Protein AF-A0A847GL89-F1 (afdb_monomer)

pLDDT: mean 70.44, std 15.53, range [33.5, 92.0]

Secondary structure (DSSP, 8-state):
--HHHHHHHHHHHHHTT-GGGHHHHHHHHHHHHHHHHHHHS-TTTTTT--HHHHHHHHHHHHHHHHTTT-----SHHHHHHHHHHHHHHHHHHHHHHHHHTS--TT----TTTTHHHHHHHH----HHHHHHHHHHHHHHHTTS-THHHHHHHHHHTT--HHHHHHHHT--HHHHHHHHHHHHHHHHHHHHHT-

Radius of gyration: 17.81 Å; Cα contacts (8 Å, |Δi|>4): 151; chains: 1; bounding box: 47×42×45 Å

Solvent-accessible surface area (backbone atoms only — not comparable to full-atom values): 11021 Å² total; per-residue (Å²): 142,68,63,58,67,50,51,40,52,33,50,52,39,35,54,73,67,38,69,79,28,50,59,59,55,41,67,74,42,44,65,64,47,18,56,51,41,47,44,53,37,53,82,82,54,48,80,80,50,57,29,61,62,51,38,56,52,34,51,59,52,46,56,61,38,42,65,68,63,75,63,91,71,90,44,33,46,53,49,47,35,49,53,51,51,47,40,56,51,49,52,50,52,52,52,49,55,62,34,67,79,50,90,55,95,81,74,81,74,68,84,75,81,55,60,58,63,40,56,62,66,35,53,78,54,54,85,72,46,43,54,52,52,50,53,49,51,49,62,49,49,59,94,52,64,79,68,51,58,56,54,50,50,46,43,74,67,28,48,48,58,62,57,50,13,64,74,71,76,47,54,52,66,54,48,49,53,49,55,52,52,41,44,57,44,46,56,50,57,59,61,76,75,109

Nearest PDB structures (foldseek):
  4cxf-assembly1_A  TM=4.783E-01  e=4.527E-03  Cupriavidus metallidurans CH34
  3mzy-assembly1_A  TM=4.605E-01  e=5.416E-01  Fusobacterium nucleatum subsp. nucleatum ATCC 25586

Structure (mmCIF, N/CA/C/O backbone):
data_AF-A0A847GL89-F1
#
_entry.id   AF-A0A847GL89-F1
#
loop_
_atom_site.group_PDB
_atom_site.id
_atom_site.type_symbol
_atom_site.label_atom_id
_atom_site.label_alt_id
_atom_site.label_comp_id
_atom_site.label_asym_id
_atom_site.label_entity_id
_atom_site.label_seq_id
_atom_site.pdbx_PDB_ins_code
_atom_site.Cartn_x
_atom_site.Cartn_y
_atom_site.Cartn_z
_atom_site.occupancy
_atom_site.B_iso_or_equiv
_atom_site.auth_seq_id
_atom_site.auth_comp_id
_atom_site.auth_asym_id
_atom_site.auth_atom_id
_atom_site.pdbx_PDB_model_num
ATOM 1 N N . MET A 1 1 ? 19.869 -3.861 1.703 1.00 33.50 1 MET A N 1
ATOM 2 C CA . MET A 1 1 ? 20.563 -2.598 1.342 1.00 33.50 1 MET A CA 1
ATOM 3 C C . MET A 1 1 ? 20.965 -2.509 -0.143 1.00 33.50 1 MET A C 1
ATOM 5 O O . MET A 1 1 ? 21.565 -1.512 -0.504 1.00 33.50 1 MET A O 1
ATOM 9 N N . ASN A 1 2 ? 20.577 -3.452 -1.025 1.00 34.19 2 ASN A N 1
ATOM 10 C CA . ASN A 1 2 ? 20.851 -3.384 -2.479 1.00 34.19 2 ASN A CA 1
ATOM 11 C C . ASN A 1 2 ? 19.582 -3.394 -3.368 1.00 34.19 2 ASN A C 1
ATOM 13 O O . ASN A 1 2 ? 19.692 -3.365 -4.592 1.00 34.19 2 ASN A O 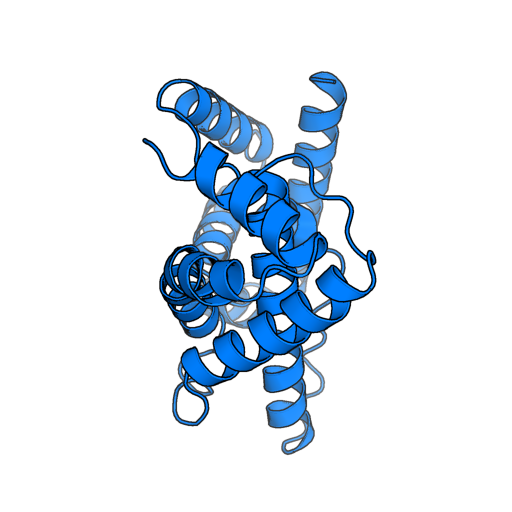1
ATOM 17 N N . ASP A 1 3 ? 18.379 -3.432 -2.784 1.00 53.00 3 ASP A N 1
ATOM 18 C CA . ASP A 1 3 ? 17.147 -3.758 -3.524 1.00 53.00 3 ASP A CA 1
ATOM 19 C C . ASP A 1 3 ? 16.557 -2.580 -4.323 1.00 53.00 3 ASP A C 1
ATOM 21 O O . ASP A 1 3 ? 15.904 -2.776 -5.349 1.00 53.00 3 ASP A O 1
ATOM 25 N N . THR A 1 4 ? 16.815 -1.336 -3.908 1.00 48.59 4 THR A N 1
ATOM 26 C CA . THR A 1 4 ? 16.175 -0.132 -4.469 1.00 48.59 4 THR A CA 1
ATOM 27 C C . THR A 1 4 ? 16.754 0.330 -5.810 1.00 48.59 4 THR A C 1
ATOM 29 O O . THR A 1 4 ? 16.011 0.883 -6.618 1.00 48.59 4 THR A O 1
ATOM 32 N N . LEU A 1 5 ? 18.039 0.100 -6.092 1.00 55.94 5 LEU A N 1
ATOM 33 C CA . LEU A 1 5 ? 18.637 0.389 -7.408 1.00 55.94 5 LEU A CA 1
ATOM 34 C C . LEU A 1 5 ? 18.381 -0.750 -8.408 1.00 55.94 5 LEU A C 1
ATOM 36 O O . LEU A 1 5 ? 18.133 -0.493 -9.584 1.00 55.94 5 LEU A O 1
ATOM 40 N N . GLY A 1 6 ? 18.356 -1.999 -7.930 1.00 78.25 6 GLY A N 1
ATOM 41 C CA . GLY A 1 6 ? 18.102 -3.169 -8.771 1.00 78.25 6 GLY A CA 1
ATOM 42 C C . GLY A 1 6 ? 16.685 -3.205 -9.344 1.00 78.25 6 GLY A C 1
ATOM 43 O O . GLY A 1 6 ? 16.506 -3.506 -10.520 1.00 78.25 6 GLY A O 1
ATOM 44 N N . ALA A 1 7 ? 15.670 -2.847 -8.552 1.00 80.75 7 ALA A N 1
ATOM 45 C CA . ALA A 1 7 ? 14.278 -2.932 -8.993 1.00 80.75 7 ALA A CA 1
ATOM 46 C C . ALA A 1 7 ? 13.936 -1.960 -10.141 1.00 80.75 7 ALA A C 1
ATOM 48 O O . ALA A 1 7 ? 13.244 -2.340 -11.087 1.00 80.75 7 ALA A O 1
ATOM 49 N N . THR A 1 8 ? 14.435 -0.721 -10.086 1.00 84.19 8 THR A N 1
ATOM 50 C CA . THR A 1 8 ? 14.222 0.275 -11.151 1.00 84.19 8 THR A CA 1
ATOM 51 C C . THR A 1 8 ? 14.956 -0.118 -12.433 1.00 84.19 8 THR A C 1
ATOM 53 O O . THR A 1 8 ? 14.389 -0.026 -13.519 1.00 84.19 8 THR A O 1
ATOM 56 N N . GLU A 1 9 ? 16.184 -0.628 -12.315 1.00 87.12 9 GLU A N 1
ATOM 57 C CA . GLU A 1 9 ? 16.955 -1.122 -13.460 1.00 87.12 9 GLU A CA 1
ATOM 58 C C . GLU A 1 9 ? 16.251 -2.298 -14.150 1.00 87.12 9 GLU A C 1
ATOM 60 O O . GLU A 1 9 ? 16.068 -2.305 -15.367 1.00 87.12 9 GLU A O 1
ATOM 65 N N . LEU A 1 10 ? 15.767 -3.270 -13.371 1.00 89.25 10 LEU A N 1
ATOM 66 C CA . LEU A 1 10 ? 14.994 -4.389 -13.906 1.00 89.25 10 LEU A CA 1
ATOM 67 C C . LEU A 1 10 ? 13.703 -3.919 -14.593 1.00 89.25 10 LEU A C 1
ATOM 69 O O . LEU A 1 10 ? 13.331 -4.451 -15.639 1.00 89.25 10 LEU A O 1
ATOM 73 N N . TYR A 1 11 ? 13.030 -2.898 -14.054 1.00 89.44 11 TYR A N 1
ATOM 74 C CA . TYR A 1 11 ? 11.872 -2.290 -14.711 1.00 89.44 11 TYR A CA 1
ATOM 75 C C . TYR A 1 11 ? 12.232 -1.681 -16.073 1.00 89.44 11 TYR A C 1
ATOM 77 O O . TYR A 1 11 ? 11.531 -1.931 -17.056 1.00 89.44 11 TYR A O 1
ATOM 85 N N . HIS A 1 12 ? 13.323 -0.917 -16.159 1.00 90.06 12 HIS A N 1
ATOM 86 C CA . HIS A 1 12 ? 13.758 -0.324 -17.425 1.00 90.06 12 HIS A CA 1
ATOM 87 C C . HIS A 1 12 ? 14.168 -1.384 -18.449 1.00 90.06 12 HIS A C 1
ATOM 89 O O . HIS A 1 12 ? 13.780 -1.270 -19.613 1.00 90.06 12 HIS A O 1
ATOM 95 N N . ARG A 1 13 ? 14.856 -2.448 -18.020 1.00 91.44 13 ARG A N 1
ATOM 96 C CA . ARG A 1 13 ? 15.177 -3.604 -18.871 1.00 91.44 13 ARG A CA 1
ATOM 97 C C . ARG A 1 13 ? 13.920 -4.278 -19.419 1.00 91.44 13 ARG A C 1
ATOM 99 O O . ARG A 1 13 ? 13.828 -4.490 -20.626 1.00 91.44 13 ARG A O 1
ATOM 106 N N . TRP A 1 14 ? 12.914 -4.523 -18.575 1.00 91.56 14 TRP A N 1
ATOM 107 C CA . TRP A 1 14 ? 11.622 -5.049 -19.029 1.00 91.56 14 TRP A CA 1
ATOM 108 C C . TRP A 1 14 ? 10.962 -4.132 -20.072 1.00 91.56 14 TRP A C 1
ATOM 110 O O . TRP A 1 14 ? 10.512 -4.597 -21.117 1.00 91.56 14 TRP A O 1
ATOM 120 N N . CYS A 1 15 ? 10.931 -2.819 -19.823 1.00 89.06 15 CYS A N 1
ATOM 121 C CA . CYS A 1 15 ? 10.382 -1.842 -20.769 1.00 89.06 15 CYS A CA 1
ATOM 122 C C . CYS A 1 15 ? 11.164 -1.773 -22.091 1.00 89.06 15 CYS A C 1
ATOM 124 O O . CYS A 1 15 ? 10.576 -1.456 -23.122 1.00 89.06 15 CYS A O 1
ATOM 126 N N . ALA A 1 16 ? 12.458 -2.100 -22.078 1.00 90.06 16 ALA A N 1
ATOM 127 C CA . ALA A 1 16 ? 13.292 -2.232 -23.272 1.00 90.06 16 ALA A CA 1
ATOM 128 C C . ALA A 1 16 ? 13.088 -3.565 -24.027 1.00 90.06 16 ALA A C 1
ATOM 130 O O . ALA A 1 16 ? 13.703 -3.770 -25.072 1.00 90.06 16 ALA A O 1
ATOM 131 N N . GLY A 1 17 ? 12.218 -4.454 -23.532 1.00 89.06 17 GLY A N 1
ATOM 132 C CA . GLY A 1 17 ? 11.898 -5.744 -24.150 1.00 89.06 17 GLY A CA 1
ATOM 133 C C . GLY A 1 17 ? 12.720 -6.926 -23.630 1.00 89.06 17 GLY A C 1
ATOM 134 O O . GLY A 1 17 ? 12.631 -8.015 -24.192 1.00 89.06 17 GLY A O 1
ATOM 135 N N . ASP A 1 18 ? 13.510 -6.743 -22.569 1.00 92.00 18 ASP A N 1
ATOM 136 C CA . ASP A 1 18 ? 14.266 -7.828 -21.945 1.00 92.00 18 ASP A CA 1
ATOM 137 C C . ASP A 1 18 ? 13.365 -8.657 -21.019 1.00 92.00 18 ASP A C 1
ATOM 139 O O . ASP A 1 18 ? 13.131 -8.317 -19.854 1.00 92.00 18 ASP A O 1
ATOM 143 N N . GLU A 1 19 ? 12.867 -9.778 -21.541 1.00 90.38 19 GLU A N 1
ATOM 144 C CA . GLU A 1 19 ? 12.001 -10.690 -20.791 1.00 90.38 19 GLU A CA 1
ATOM 145 C C . GLU A 1 19 ? 12.693 -11.309 -19.566 1.00 90.38 19 GLU A C 1
ATOM 147 O O . GLU A 1 19 ? 12.016 -11.662 -18.597 1.00 90.38 19 GLU A O 1
ATOM 152 N N . SER A 1 20 ? 14.033 -11.383 -19.549 1.00 90.81 20 SER A N 1
ATOM 153 C CA . SER A 1 20 ? 14.778 -11.945 -18.413 1.00 90.81 20 SER A CA 1
ATOM 154 C C . SER A 1 20 ? 14.634 -11.115 -17.134 1.00 90.81 20 SER A C 1
ATOM 156 O O . SER A 1 20 ? 14.847 -11.633 -16.039 1.00 90.81 20 SER A O 1
ATOM 158 N N . ALA A 1 21 ? 14.208 -9.852 -17.246 1.00 90.75 21 ALA A N 1
ATOM 159 C CA . ALA A 1 21 ? 13.941 -8.990 -16.102 1.00 90.75 21 ALA A CA 1
ATOM 160 C C . ALA A 1 21 ? 12.619 -9.315 -15.376 1.00 90.75 21 ALA A C 1
ATOM 162 O O . ALA A 1 21 ? 12.420 -8.865 -14.244 1.00 90.75 21 ALA A O 1
ATOM 163 N N . ALA A 1 22 ? 11.722 -10.110 -15.974 1.00 88.94 22 ALA A N 1
ATOM 164 C CA . ALA A 1 22 ? 10.429 -10.434 -15.372 1.00 88.94 22 ALA A CA 1
ATOM 165 C C . ALA A 1 22 ? 10.554 -11.298 -14.110 1.00 88.94 22 ALA A C 1
ATOM 167 O O . ALA A 1 22 ? 9.925 -10.988 -13.098 1.00 88.94 22 ALA A O 1
ATOM 168 N N . THR A 1 23 ? 11.366 -12.359 -14.148 1.00 89.75 23 THR A N 1
ATOM 169 C CA . THR A 1 23 ? 11.527 -13.278 -13.008 1.00 89.75 23 THR A CA 1
ATOM 170 C C . THR A 1 23 ? 12.135 -12.580 -11.790 1.00 89.75 23 THR A C 1
ATOM 172 O O . THR A 1 23 ? 11.525 -12.651 -10.725 1.00 89.75 23 THR A O 1
ATOM 175 N N . PRO A 1 24 ? 13.235 -11.810 -11.912 1.00 87.62 24 PRO A N 1
ATOM 176 C CA . PRO A 1 24 ? 13.783 -11.078 -10.773 1.00 87.62 24 PRO A CA 1
ATOM 177 C C . PRO A 1 24 ? 12.811 -10.029 -10.210 1.00 87.62 24 PRO A C 1
ATOM 179 O O . PRO A 1 24 ? 12.699 -9.889 -8.996 1.00 87.62 24 PRO A O 1
ATOM 182 N N . LEU A 1 25 ? 12.048 -9.321 -11.059 1.00 86.69 25 LEU A N 1
ATOM 183 C CA . LEU A 1 25 ? 10.991 -8.409 -10.588 1.00 86.69 25 LEU A CA 1
ATOM 184 C C . LEU A 1 25 ? 9.891 -9.145 -9.828 1.00 86.69 25 LEU A C 1
ATOM 186 O O . LEU A 1 25 ? 9.368 -8.630 -8.839 1.00 86.69 25 LEU A O 1
ATOM 190 N N . PHE A 1 26 ? 9.520 -10.332 -10.302 1.00 86.94 26 PHE A N 1
ATOM 191 C CA . PHE A 1 26 ? 8.549 -11.167 -9.620 1.00 86.94 26 PHE A CA 1
ATOM 192 C C . PHE A 1 26 ? 9.063 -11.572 -8.239 1.00 86.94 26 PHE A C 1
ATOM 194 O O . PHE A 1 26 ? 8.395 -11.299 -7.247 1.00 86.94 26 PHE A O 1
ATOM 201 N N . GLU A 1 27 ? 10.263 -12.141 -8.157 1.00 84.38 27 GLU A N 1
ATOM 202 C CA . GLU A 1 27 ? 10.867 -12.612 -6.906 1.00 84.38 27 GLU A CA 1
ATOM 203 C C . GLU A 1 27 ? 11.038 -11.491 -5.872 1.00 84.38 27 GLU A C 1
ATOM 205 O O . GLU A 1 27 ? 10.746 -11.699 -4.694 1.00 84.38 27 GLU A O 1
ATOM 210 N N . LEU A 1 28 ? 11.409 -10.283 -6.311 1.00 82.56 28 LEU A N 1
ATOM 211 C CA . LEU A 1 28 ? 11.580 -9.121 -5.432 1.00 82.56 28 LEU A CA 1
ATOM 212 C C . LEU A 1 28 ? 10.292 -8.708 -4.704 1.00 82.56 28 LEU A C 1
ATOM 214 O O . LEU A 1 28 ? 10.346 -8.268 -3.553 1.00 82.56 28 LEU A O 1
ATOM 218 N N . PHE A 1 29 ? 9.130 -8.816 -5.356 1.00 82.56 29 PHE A N 1
ATOM 219 C CA . PHE A 1 29 ? 7.886 -8.252 -4.818 1.00 82.56 29 PHE A CA 1
ATOM 220 C C . PHE A 1 29 ? 6.801 -9.286 -4.504 1.00 82.56 29 PHE A C 1
ATOM 222 O O . PHE A 1 29 ? 5.927 -8.998 -3.687 1.00 82.56 29 PHE A O 1
ATOM 229 N N . ALA A 1 30 ? 6.831 -10.482 -5.097 1.00 81.19 30 ALA A N 1
ATOM 230 C CA . ALA A 1 30 ? 5.741 -11.456 -5.010 1.00 81.19 30 ALA A CA 1
ATOM 231 C C . ALA A 1 30 ? 5.390 -11.832 -3.570 1.00 81.19 30 ALA A C 1
ATOM 233 O O . ALA A 1 30 ? 4.220 -11.760 -3.198 1.00 81.19 30 ALA A O 1
ATOM 234 N N . GLN A 1 31 ? 6.385 -12.150 -2.737 1.00 76.50 31 GLN A N 1
ATOM 235 C CA . GLN A 1 31 ? 6.144 -12.538 -1.345 1.00 76.50 31 GLN A CA 1
ATOM 236 C C . GLN A 1 31 ? 5.519 -11.397 -0.528 1.00 76.50 31 GLN A C 1
ATOM 238 O O . GLN A 1 31 ? 4.554 -11.607 0.209 1.00 76.50 31 GLN A O 1
ATOM 243 N N . ARG A 1 32 ? 6.027 -10.167 -0.690 1.00 76.75 32 ARG A N 1
ATOM 244 C CA . ARG A 1 32 ? 5.506 -8.978 0.007 1.00 76.75 32 ARG A CA 1
ATOM 245 C C . ARG A 1 32 ? 4.075 -8.660 -0.434 1.00 76.75 32 ARG A C 1
ATOM 247 O O . ARG A 1 32 ? 3.233 -8.328 0.398 1.00 76.75 32 ARG A O 1
ATOM 254 N N . LEU A 1 33 ? 3.783 -8.789 -1.730 1.00 77.19 33 LEU A N 1
ATOM 255 C CA . LEU A 1 33 ? 2.443 -8.570 -2.277 1.00 77.19 33 LEU A CA 1
ATOM 256 C C . LEU A 1 33 ? 1.454 -9.666 -1.866 1.00 77.19 33 LEU A C 1
ATOM 258 O O . LEU A 1 33 ? 0.299 -9.340 -1.604 1.00 77.19 33 LEU A O 1
ATOM 262 N N . ALA A 1 34 ? 1.891 -10.925 -1.774 1.00 76.31 34 ALA A N 1
ATOM 263 C CA . ALA A 1 34 ? 1.066 -12.033 -1.291 1.00 76.31 34 ALA A CA 1
ATOM 264 C C . ALA A 1 34 ? 0.667 -11.801 0.169 1.00 76.31 34 ALA A C 1
ATOM 266 O O . ALA A 1 34 ? -0.521 -11.753 0.476 1.00 76.31 34 ALA A O 1
ATOM 267 N N . ALA A 1 35 ? 1.642 -11.509 1.036 1.00 70.56 35 ALA A N 1
ATOM 268 C CA . ALA A 1 35 ? 1.385 -11.202 2.440 1.00 70.56 35 ALA A CA 1
ATOM 269 C C . ALA A 1 35 ? 0.455 -9.987 2.613 1.00 70.56 35 ALA A C 1
ATOM 271 O O . ALA A 1 35 ? -0.422 -9.983 3.478 1.00 70.56 35 ALA A O 1
ATOM 272 N N . LEU A 1 36 ? 0.613 -8.952 1.780 1.00 72.00 36 LEU A N 1
ATOM 273 C CA . LEU A 1 36 ? -0.300 -7.811 1.768 1.00 72.00 36 LEU A CA 1
ATOM 274 C C . LEU A 1 36 ? -1.714 -8.211 1.324 1.00 72.00 36 LEU A 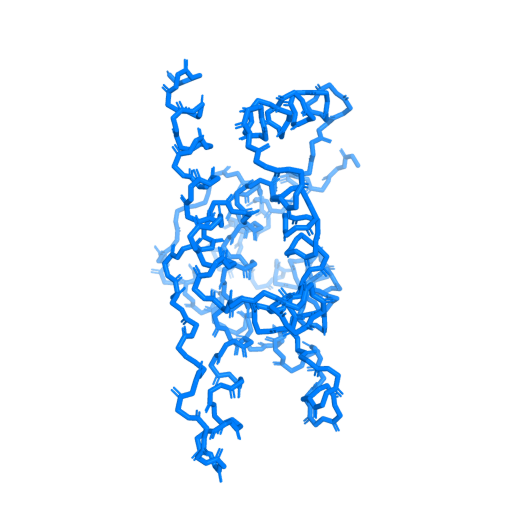C 1
ATOM 276 O O . LEU A 1 36 ? -2.692 -7.758 1.919 1.00 72.00 36 LEU A O 1
ATOM 280 N N . ALA A 1 37 ? -1.833 -9.013 0.266 1.00 71.81 37 ALA A N 1
ATOM 281 C CA . ALA A 1 37 ? -3.116 -9.476 -0.241 1.00 71.81 37 ALA A CA 1
ATOM 282 C C . ALA A 1 37 ? -3.851 -10.322 0.808 1.00 71.81 37 ALA A C 1
ATOM 284 O O . ALA A 1 37 ? -5.033 -10.077 1.050 1.00 71.81 37 ALA A O 1
ATOM 285 N N . ASP A 1 38 ? -3.141 -11.226 1.483 1.00 69.19 38 ASP A N 1
ATOM 286 C CA . ASP A 1 38 ? -3.682 -12.080 2.540 1.00 69.19 38 ASP A CA 1
ATOM 287 C C . ASP A 1 38 ? -4.177 -11.265 3.738 1.00 69.19 38 ASP A C 1
ATOM 289 O O . ASP A 1 38 ? -5.282 -11.499 4.220 1.00 69.19 38 ASP A O 1
ATOM 293 N N . LYS A 1 39 ? -3.422 -10.247 4.174 1.00 65.94 39 LYS A N 1
ATOM 294 C CA . LYS A 1 39 ? -3.847 -9.341 5.259 1.00 65.94 39 LYS A CA 1
ATOM 295 C C . LYS A 1 39 ? -5.122 -8.560 4.932 1.00 65.94 39 LYS A C 1
ATOM 297 O O . LYS A 1 39 ? -5.885 -8.231 5.832 1.00 65.94 39 LYS A O 1
ATOM 302 N N . GLN A 1 40 ? -5.339 -8.232 3.658 1.00 65.94 40 GLN A N 1
ATOM 303 C CA . GLN A 1 40 ? -6.481 -7.423 3.211 1.00 65.94 40 GLN A CA 1
ATOM 304 C C . GLN A 1 40 ? -7.709 -8.277 2.847 1.00 65.94 40 GLN A C 1
ATOM 306 O O . GLN A 1 40 ? -8.822 -7.754 2.732 1.00 65.94 40 GLN A O 1
ATOM 311 N N . LEU A 1 41 ? -7.538 -9.584 2.640 1.00 65.50 41 LEU A N 1
ATOM 312 C CA . LEU A 1 41 ? -8.640 -10.526 2.498 1.00 65.50 41 LEU A CA 1
ATOM 313 C C . LEU A 1 41 ? -9.132 -10.916 3.896 1.00 65.50 41 LEU A C 1
ATOM 315 O O . LEU A 1 41 ? -8.430 -11.587 4.641 1.00 65.50 41 LEU A O 1
ATOM 319 N N . SER A 1 42 ? -10.371 -10.544 4.247 1.00 58.16 42 SER A N 1
ATOM 320 C CA . SER A 1 42 ? -10.985 -10.989 5.513 1.00 58.16 42 SER A CA 1
ATOM 321 C C . SER A 1 42 ? -10.823 -12.506 5.702 1.00 58.16 42 SER A C 1
ATOM 323 O O . SER A 1 42 ? -10.910 -13.263 4.726 1.00 58.16 42 SER A O 1
ATOM 325 N N . ALA A 1 43 ? -10.687 -12.982 6.945 1.00 52.91 43 ALA A N 1
ATOM 326 C CA . ALA A 1 43 ? -10.504 -14.411 7.256 1.00 52.91 43 ALA A CA 1
ATOM 327 C C . ALA A 1 43 ? -11.581 -15.330 6.626 1.00 52.91 43 ALA A C 1
ATOM 329 O O . ALA A 1 43 ? -11.363 -16.520 6.395 1.00 52.91 43 ALA A O 1
ATOM 330 N N . ARG A 1 44 ? -12.760 -14.775 6.308 1.00 45.97 44 ARG A N 1
ATOM 331 C CA . ARG A 1 44 ? -13.874 -15.469 5.643 1.00 45.97 44 ARG A CA 1
ATOM 332 C C . ARG A 1 44 ? -13.699 -15.598 4.120 1.00 45.97 44 ARG A C 1
ATOM 334 O O . ARG A 1 44 ? -14.256 -16.530 3.542 1.00 45.97 44 ARG A O 1
ATOM 341 N N . LEU A 1 45 ? -12.946 -14.696 3.482 1.00 51.53 45 LEU A N 1
ATOM 342 C CA . LEU A 1 45 ? -12.593 -14.730 2.054 1.00 51.53 45 LEU A CA 1
ATOM 343 C C . LEU A 1 45 ? -11.294 -15.505 1.780 1.00 51.53 45 LEU A C 1
ATOM 345 O O . LEU A 1 45 ? -11.208 -16.170 0.749 1.00 51.53 45 LEU A O 1
ATOM 349 N N . ALA A 1 46 ? -10.339 -15.471 2.716 1.00 51.53 46 ALA A N 1
ATOM 350 C CA . ALA A 1 46 ? -9.048 -16.164 2.619 1.00 51.53 46 ALA A CA 1
ATOM 351 C C . ALA A 1 46 ? -9.180 -17.692 2.428 1.00 51.53 46 ALA A C 1
ATOM 353 O O . ALA A 1 46 ? -8.300 -18.338 1.882 1.00 51.53 46 ALA A O 1
ATOM 354 N N . ARG A 1 47 ? -10.324 -18.290 2.798 1.00 49.22 47 ARG A N 1
ATOM 355 C CA . ARG A 1 47 ? -10.608 -19.727 2.597 1.00 49.22 47 ARG A CA 1
ATOM 356 C C . ARG A 1 47 ? -10.878 -20.153 1.144 1.00 49.22 47 ARG A C 1
ATOM 358 O O . ARG A 1 47 ? -11.119 -21.335 0.916 1.00 49.22 47 ARG A O 1
ATOM 365 N N . ARG A 1 48 ? -10.951 -19.226 0.181 1.00 50.91 48 ARG A N 1
ATOM 366 C CA . ARG A 1 48 ? -11.319 -19.529 -1.222 1.00 50.91 48 ARG A CA 1
ATOM 367 C C . ARG A 1 48 ? -10.433 -18.879 -2.281 1.00 50.91 48 ARG A C 1
ATOM 369 O O . ARG A 1 48 ? -10.627 -19.168 -3.457 1.00 50.91 48 ARG A O 1
ATOM 376 N N . VAL A 1 49 ? -9.551 -17.966 -1.890 1.00 53.66 49 VAL A N 1
ATOM 377 C CA . VAL A 1 49 ? -8.646 -17.246 -2.788 1.00 53.66 49 VAL A CA 1
ATOM 378 C C . VAL A 1 49 ? -7.327 -17.123 -2.051 1.00 53.66 49 VAL A C 1
ATOM 380 O O . VAL A 1 49 ? -7.298 -16.525 -0.977 1.00 53.66 49 VAL A O 1
ATOM 383 N N . GLU A 1 50 ? -6.275 -17.694 -2.618 1.00 63.72 50 GLU A N 1
ATOM 384 C CA . GLU A 1 50 ? -4.924 -17.598 -2.075 1.00 63.72 50 GLU A CA 1
ATOM 385 C C . GLU A 1 50 ? -4.297 -16.277 -2.545 1.00 63.72 50 GLU A C 1
ATOM 387 O O . GLU A 1 50 ? -4.532 -15.840 -3.679 1.00 63.72 50 GLU A O 1
ATOM 392 N N . GLY A 1 51 ? -3.516 -15.604 -1.692 1.00 66.06 51 GLY A N 1
ATOM 393 C CA . GLY A 1 51 ? -2.813 -14.369 -2.054 1.00 66.06 51 GLY A CA 1
ATOM 394 C C . GLY A 1 51 ? -1.987 -14.501 -3.338 1.00 66.06 51 GLY A C 1
ATOM 395 O O . GLY A 1 51 ? -1.877 -13.541 -4.104 1.00 66.06 51 GLY A O 1
ATOM 396 N N . GLU A 1 52 ? -1.506 -15.708 -3.645 1.00 73.94 52 GLU A N 1
ATOM 397 C CA . GLU A 1 52 ? -0.790 -16.039 -4.879 1.00 73.94 52 GLU A CA 1
ATOM 398 C C . GLU A 1 52 ? -1.604 -15.762 -6.155 1.00 73.94 52 GLU A C 1
ATOM 400 O O . GLU A 1 52 ? -1.077 -15.164 -7.095 1.00 73.94 52 GLU A O 1
ATOM 405 N N . ASP A 1 53 ? -2.905 -16.078 -6.185 1.00 81.00 53 ASP A N 1
ATOM 406 C CA . ASP A 1 53 ? -3.771 -15.804 -7.345 1.00 81.00 53 ASP A CA 1
ATOM 407 C C . ASP A 1 53 ? -3.875 -14.299 -7.627 1.00 81.00 53 ASP A C 1
ATOM 409 O O . ASP A 1 53 ? -3.919 -13.838 -8.779 1.00 81.00 53 ASP A O 1
ATOM 413 N N . ILE A 1 54 ? -3.911 -13.504 -6.556 1.00 80.25 54 ILE A N 1
ATOM 414 C CA . ILE A 1 54 ? -3.935 -12.047 -6.651 1.00 80.25 54 ILE A CA 1
ATOM 415 C C . ILE A 1 54 ? -2.601 -11.556 -7.196 1.00 80.25 54 ILE A C 1
ATOM 417 O O . ILE A 1 54 ? -2.607 -10.772 -8.147 1.00 80.25 54 ILE A O 1
ATOM 421 N N . VAL A 1 55 ? -1.481 -12.045 -6.666 1.00 84.38 55 VAL A N 1
ATOM 422 C CA . VAL A 1 55 ? -0.133 -11.683 -7.119 1.00 84.38 55 VAL A CA 1
ATOM 423 C C . VAL A 1 55 ? 0.070 -12.010 -8.599 1.00 84.38 55 VAL A C 1
ATOM 425 O O . VAL A 1 55 ? 0.477 -11.136 -9.367 1.00 84.38 55 VAL A O 1
ATOM 428 N N . GLN A 1 56 ? -0.319 -13.203 -9.052 1.00 86.81 56 GLN A N 1
ATOM 429 C CA . GLN A 1 56 ? -0.263 -13.578 -10.471 1.00 86.81 56 GLN A CA 1
ATOM 430 C C . GLN A 1 56 ? -1.059 -12.606 -11.350 1.00 86.81 56 GLN A C 1
ATOM 432 O O . GLN A 1 56 ? -0.622 -12.159 -12.417 1.00 86.81 56 GLN A O 1
ATOM 437 N N . SER A 1 57 ? -2.241 -12.213 -10.879 1.00 85.38 57 SER A N 1
ATOM 438 C CA . SER A 1 57 ? -3.080 -11.235 -11.559 1.00 85.38 57 SER A CA 1
ATOM 439 C C . SER A 1 57 ? -2.448 -9.833 -11.565 1.00 85.38 57 SER A C 1
ATOM 441 O O . SER A 1 57 ? -2.577 -9.122 -12.569 1.00 85.38 57 SER A O 1
ATOM 443 N N . VAL A 1 58 ? -1.778 -9.418 -10.480 1.00 85.38 58 VAL A N 1
ATOM 444 C CA . VAL A 1 58 ? -1.025 -8.153 -10.362 1.00 85.38 58 VAL A CA 1
ATOM 445 C C . VAL A 1 58 ? 0.070 -8.097 -11.409 1.00 85.38 58 VAL A C 1
ATOM 447 O O . VAL A 1 58 ? 0.034 -7.195 -12.248 1.00 85.38 58 VAL A O 1
ATOM 450 N N . PHE A 1 59 ? 0.966 -9.082 -11.427 1.00 90.38 59 PHE A N 1
ATOM 451 C CA . PHE A 1 59 ? 2.096 -9.110 -12.353 1.00 90.38 59 PHE A CA 1
ATOM 452 C C . PHE A 1 59 ? 1.655 -9.190 -13.813 1.00 90.38 59 PHE A C 1
ATOM 454 O O . PHE A 1 59 ? 2.179 -8.453 -14.646 1.00 90.38 59 PHE A O 1
ATOM 461 N N . ARG A 1 60 ? 0.599 -9.953 -14.132 1.00 87.81 60 ARG A N 1
ATOM 462 C CA . ARG A 1 60 ? 0.016 -9.958 -15.487 1.00 87.81 60 ARG A CA 1
ATOM 463 C C . ARG A 1 60 ? -0.471 -8.574 -15.923 1.00 87.81 60 ARG A C 1
ATOM 465 O O . ARG A 1 60 ? -0.342 -8.207 -17.090 1.00 87.81 60 ARG A O 1
ATOM 472 N N . THR A 1 61 ? -1.087 -7.813 -15.016 1.00 85.44 61 THR A N 1
ATOM 473 C CA . THR A 1 61 ? -1.518 -6.437 -15.301 1.00 85.44 61 THR A CA 1
ATOM 474 C C . THR A 1 61 ? -0.323 -5.498 -15.415 1.00 85.44 61 THR A C 1
ATOM 476 O O . THR A 1 61 ? -0.303 -4.687 -16.336 1.00 85.44 61 THR A O 1
ATOM 479 N N . PHE A 1 62 ? 0.635 -5.602 -14.497 1.00 89.81 62 PHE A N 1
ATOM 480 C CA . PHE A 1 62 ? 1.832 -4.775 -14.460 1.00 89.81 62 PHE A CA 1
ATOM 481 C C . PHE A 1 62 ? 2.649 -4.944 -15.742 1.00 89.81 62 PHE A C 1
ATOM 483 O O . PHE A 1 62 ? 2.698 -4.010 -16.533 1.00 89.81 62 PHE A O 1
ATOM 490 N N . PHE A 1 63 ? 3.155 -6.145 -16.032 1.00 90.00 63 PHE A N 1
ATOM 491 C CA . PHE A 1 63 ? 4.013 -6.404 -17.191 1.00 90.00 63 PHE A CA 1
ATOM 492 C C . PHE A 1 63 ? 3.374 -5.990 -18.519 1.00 90.00 63 PHE A C 1
ATOM 494 O O . PHE A 1 63 ? 4.006 -5.310 -19.326 1.00 90.00 63 PHE A O 1
ATOM 501 N N . ARG A 1 64 ? 2.086 -6.309 -18.716 1.00 88.88 64 ARG A N 1
ATOM 502 C CA . ARG A 1 64 ? 1.347 -5.933 -19.931 1.00 88.88 64 ARG A CA 1
ATOM 503 C C . ARG A 1 64 ? 1.242 -4.418 -20.123 1.00 88.88 64 ARG A C 1
ATOM 505 O O . ARG A 1 64 ? 1.270 -3.958 -21.258 1.00 88.88 64 ARG A O 1
ATOM 512 N N . ARG A 1 65 ? 1.041 -3.654 -19.047 1.00 87.44 65 ARG A N 1
ATOM 513 C CA . ARG A 1 65 ? 0.890 -2.189 -19.109 1.00 87.44 65 ARG A CA 1
ATOM 514 C C . ARG A 1 65 ? 2.247 -1.484 -19.157 1.00 87.44 65 ARG A C 1
ATOM 516 O O . ARG A 1 65 ? 2.389 -0.517 -19.896 1.00 87.44 65 ARG A O 1
ATOM 523 N N . SER A 1 66 ? 3.252 -2.023 -18.467 1.00 87.38 66 SER A N 1
ATOM 524 C CA . SER A 1 66 ? 4.644 -1.570 -18.550 1.00 87.38 66 SER A CA 1
ATOM 525 C C . SER A 1 66 ? 5.191 -1.706 -19.973 1.00 87.38 66 SER A C 1
ATOM 527 O O . SER A 1 66 ? 5.723 -0.744 -20.509 1.00 87.38 66 SER A O 1
ATOM 529 N N . ALA A 1 67 ? 4.942 -2.836 -20.647 1.00 83.19 67 ALA A N 1
ATOM 530 C CA . ALA A 1 67 ? 5.346 -3.046 -22.044 1.00 83.19 67 ALA A CA 1
ATOM 531 C C . ALA A 1 67 ? 4.671 -2.079 -23.043 1.00 83.19 67 ALA A C 1
ATOM 533 O O . ALA A 1 67 ? 5.117 -1.939 -24.176 1.00 83.19 67 ALA A O 1
ATOM 534 N N . ARG A 1 68 ? 3.586 -1.405 -22.637 1.00 85.38 68 ARG A N 1
ATOM 535 C CA . ARG A 1 68 ? 2.893 -0.373 -23.428 1.00 85.38 68 ARG A CA 1
ATOM 536 C C . ARG A 1 68 ? 3.348 1.049 -23.090 1.00 85.38 68 ARG A C 1
ATOM 538 O O . ARG A 1 68 ? 2.790 1.997 -23.632 1.00 85.38 68 ARG A O 1
ATOM 545 N N . GLY A 1 69 ? 4.305 1.207 -22.173 1.00 85.00 69 GLY A N 1
ATOM 546 C CA . GLY A 1 69 ? 4.769 2.514 -21.708 1.00 85.00 69 GLY A CA 1
ATOM 547 C C . GLY A 1 69 ? 3.731 3.283 -20.885 1.00 85.00 69 GLY A C 1
ATOM 548 O O . GLY A 1 69 ? 3.806 4.503 -20.793 1.00 85.00 69 GLY A O 1
ATOM 549 N N . GLU A 1 70 ? 2.746 2.603 -20.287 1.00 82.44 70 GLU A N 1
ATOM 550 C CA . GLU A 1 70 ? 1.668 3.264 -19.530 1.00 82.44 70 GLU A CA 1
ATOM 551 C C . GLU A 1 70 ? 2.104 3.768 -18.139 1.00 82.44 70 GLU A C 1
ATOM 553 O O . GLU A 1 70 ? 1.300 4.377 -17.430 1.00 82.44 70 GLU A O 1
ATOM 558 N N . PHE A 1 71 ? 3.348 3.507 -17.726 1.00 82.50 71 PHE A N 1
ATOM 559 C CA . PHE A 1 71 ? 3.889 3.928 -16.436 1.00 82.50 71 PHE A CA 1
ATOM 560 C C . PHE A 1 71 ? 5.202 4.691 -16.610 1.00 82.50 71 PHE A C 1
ATOM 562 O O . PHE A 1 71 ? 6.093 4.274 -17.349 1.00 82.50 71 PHE A O 1
ATOM 569 N N . GLN A 1 72 ? 5.332 5.792 -15.875 1.00 80.75 72 GLN A N 1
ATOM 570 C CA . GLN A 1 72 ? 6.584 6.522 -15.714 1.00 80.75 72 GLN A CA 1
ATOM 571 C C . GLN A 1 72 ? 7.084 6.249 -14.301 1.00 80.75 72 GLN A C 1
ATOM 573 O O . GLN A 1 72 ? 6.455 6.669 -13.335 1.00 80.75 72 GLN A O 1
ATOM 578 N N . ILE A 1 73 ? 8.162 5.478 -14.199 1.00 79.62 73 ILE A N 1
ATOM 579 C CA . ILE A 1 73 ? 8.760 5.062 -12.933 1.00 79.62 73 ILE A CA 1
ATOM 580 C C . ILE A 1 73 ? 10.228 5.454 -13.009 1.00 79.62 73 ILE A C 1
ATOM 582 O O . ILE A 1 73 ? 10.936 5.025 -13.918 1.00 79.62 73 ILE A O 1
ATOM 586 N N . GLN A 1 74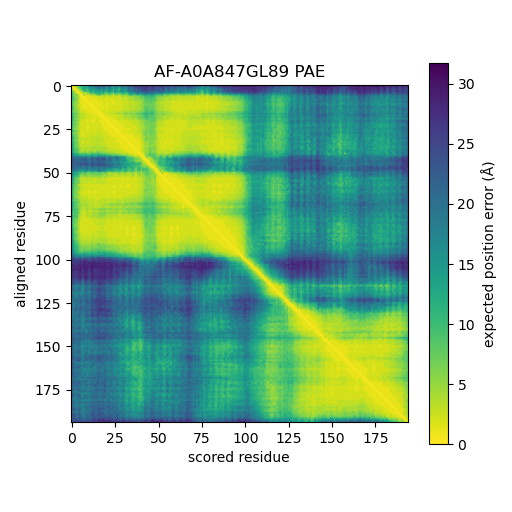 ? 10.647 6.298 -12.080 1.00 74.38 74 GLN A N 1
ATOM 587 C CA . GLN A 1 74 ? 12.007 6.804 -11.925 1.00 74.38 74 GLN A CA 1
ATOM 588 C C . GLN A 1 74 ? 12.659 6.251 -10.658 1.00 74.38 74 GLN A C 1
ATOM 590 O O . GLN A 1 74 ? 13.883 6.179 -10.565 1.00 74.38 74 GLN A O 1
ATOM 595 N N . ARG A 1 75 ? 11.847 5.868 -9.663 1.00 73.50 75 ARG A N 1
ATOM 596 C CA . ARG A 1 75 ? 12.319 5.363 -8.371 1.00 73.50 75 ARG A CA 1
ATOM 597 C C . ARG A 1 75 ? 11.651 4.038 -8.026 1.00 73.50 75 ARG A C 1
ATOM 599 O O . ARG A 1 75 ? 10.484 3.803 -8.324 1.00 73.50 75 ARG A O 1
ATOM 606 N N . SER A 1 76 ? 12.368 3.190 -7.305 1.00 71.38 76 SER A N 1
ATOM 607 C CA . SER A 1 76 ? 11.861 1.897 -6.831 1.00 71.38 76 SER A CA 1
ATOM 608 C C . SER A 1 76 ? 10.690 2.040 -5.861 1.00 71.38 76 SER A C 1
ATOM 610 O O . SER A 1 76 ? 9.797 1.194 -5.861 1.00 71.38 76 SER A O 1
ATOM 612 N N . ALA A 1 77 ? 10.632 3.139 -5.104 1.00 68.75 77 ALA A N 1
ATOM 613 C CA . ALA A 1 77 ? 9.466 3.483 -4.296 1.00 68.75 77 ALA A CA 1
ATOM 614 C C . ALA A 1 77 ? 8.199 3.640 -5.159 1.00 68.75 77 ALA A C 1
ATOM 616 O O . ALA A 1 77 ? 7.150 3.107 -4.813 1.00 68.75 77 ALA A O 1
ATOM 617 N N . GLU A 1 78 ? 8.291 4.291 -6.324 1.00 72.38 78 GLU A N 1
ATOM 618 C CA . GLU A 1 78 ? 7.156 4.471 -7.246 1.00 72.38 78 GLU A CA 1
ATOM 619 C C . GLU A 1 78 ? 6.705 3.132 -7.848 1.00 72.38 78 GLU A C 1
ATOM 621 O O . GLU A 1 78 ? 5.506 2.878 -7.990 1.00 72.38 78 GLU A O 1
ATOM 626 N N . LEU A 1 79 ? 7.660 2.242 -8.145 1.00 80.25 79 LEU A N 1
ATOM 627 C CA . LEU A 1 79 ? 7.377 0.879 -8.595 1.00 80.25 79 LEU A CA 1
ATOM 628 C C . LEU A 1 79 ? 6.605 0.092 -7.538 1.00 80.25 79 LEU A C 1
ATOM 630 O O . LEU A 1 79 ? 5.569 -0.510 -7.832 1.00 80.25 79 LEU A O 1
ATOM 634 N N . TRP A 1 80 ? 7.083 0.128 -6.299 1.00 81.19 80 TRP A N 1
ATOM 635 C CA . TRP A 1 80 ? 6.424 -0.541 -5.190 1.00 81.19 80 TRP A CA 1
ATOM 636 C C . TRP A 1 80 ? 5.023 0.035 -4.929 1.00 81.19 80 TRP A C 1
ATOM 638 O O . TRP A 1 80 ? 4.057 -0.729 -4.855 1.00 81.19 80 TRP A O 1
ATOM 648 N N . GLN A 1 81 ? 4.863 1.364 -4.912 1.00 74.31 81 GLN A N 1
ATOM 649 C CA . GLN A 1 81 ? 3.554 2.026 -4.792 1.00 74.31 81 GLN A CA 1
ATOM 650 C C . GLN A 1 81 ? 2.578 1.565 -5.876 1.00 74.31 81 GLN A C 1
ATOM 652 O O . GLN A 1 81 ? 1.415 1.258 -5.592 1.00 74.31 81 GLN A O 1
ATOM 657 N N . LEU A 1 82 ? 3.038 1.483 -7.126 1.00 79.62 82 LEU A N 1
ATOM 658 C CA . LEU A 1 82 ? 2.220 1.015 -8.236 1.00 79.62 82 LEU A CA 1
ATOM 659 C C . LEU A 1 82 ? 1.766 -0.437 -8.027 1.00 79.62 82 LEU A C 1
ATOM 661 O O . LEU A 1 82 ? 0.577 -0.738 -8.171 1.00 79.62 82 LEU A O 1
ATOM 665 N N . LEU A 1 83 ? 2.687 -1.333 -7.673 1.00 81.06 83 LEU A N 1
ATOM 666 C CA . LEU A 1 83 ? 2.391 -2.750 -7.453 1.00 81.06 83 LEU A CA 1
ATOM 667 C C . LEU A 1 83 ? 1.407 -2.959 -6.296 1.00 81.06 83 LEU A C 1
ATOM 669 O O . LEU A 1 83 ? 0.428 -3.702 -6.430 1.00 81.06 83 LEU A O 1
ATOM 673 N N . VAL A 1 84 ? 1.602 -2.246 -5.190 1.00 76.31 84 VAL A N 1
ATOM 674 C CA . VAL A 1 84 ? 0.685 -2.252 -4.045 1.00 76.31 84 VAL A CA 1
ATOM 675 C C . VAL A 1 84 ? -0.689 -1.710 -4.459 1.00 76.31 84 VAL A C 1
ATOM 677 O O . VAL A 1 84 ? -1.717 -2.316 -4.146 1.00 76.31 84 VAL A O 1
ATOM 680 N N . LYS A 1 85 ? -0.750 -0.630 -5.250 1.00 76.94 85 LYS A N 1
ATOM 681 C CA . LYS A 1 85 ? -2.011 -0.054 -5.748 1.00 76.94 85 LYS A CA 1
ATOM 682 C C . LYS A 1 85 ? -2.787 -1.035 -6.623 1.00 76.94 85 LYS A C 1
ATOM 684 O O . LYS A 1 85 ? -3.999 -1.189 -6.445 1.00 76.94 85 LYS A O 1
ATOM 689 N N . ILE A 1 86 ? -2.104 -1.731 -7.535 1.00 76.88 86 ILE A N 1
ATOM 690 C CA . ILE A 1 86 ? -2.711 -2.773 -8.375 1.00 76.88 86 ILE A CA 1
ATOM 691 C C . ILE A 1 86 ? -3.212 -3.935 -7.501 1.00 76.88 86 ILE A C 1
ATOM 693 O O . ILE A 1 86 ? -4.330 -4.413 -7.714 1.00 76.88 86 ILE A O 1
ATOM 697 N N . THR A 1 87 ? -2.431 -4.351 -6.500 1.00 77.25 87 THR A N 1
ATOM 698 C CA . THR A 1 87 ? -2.789 -5.416 -5.546 1.00 77.25 87 THR A CA 1
ATOM 699 C C . THR A 1 87 ? -4.065 -5.081 -4.791 1.00 77.25 87 THR A C 1
ATOM 701 O O . THR A 1 87 ? -5.041 -5.825 -4.877 1.00 77.25 87 THR A O 1
ATOM 704 N N . LEU A 1 88 ? -4.129 -3.917 -4.144 1.00 72.81 88 LEU A N 1
ATOM 705 C CA . LEU A 1 88 ? -5.320 -3.501 -3.404 1.00 72.81 88 LEU A CA 1
ATOM 706 C C . LEU A 1 88 ? -6.542 -3.337 -4.320 1.00 72.81 88 LEU A C 1
ATOM 708 O O . LEU A 1 88 ? -7.663 -3.661 -3.928 1.00 72.81 88 LEU A O 1
ATOM 712 N N . ALA A 1 89 ? -6.365 -2.852 -5.554 1.00 72.31 89 ALA A N 1
ATOM 713 C CA . ALA A 1 89 ? -7.456 -2.789 -6.526 1.00 72.31 89 ALA A CA 1
ATOM 714 C C . ALA A 1 89 ? -8.001 -4.188 -6.872 1.00 72.31 89 ALA A C 1
ATOM 716 O O . ALA A 1 89 ? -9.219 -4.373 -6.953 1.00 72.31 89 ALA A O 1
ATOM 717 N N . LYS A 1 90 ? -7.122 -5.187 -7.021 1.00 78.19 90 LYS A N 1
ATOM 718 C CA . LYS A 1 90 ? -7.505 -6.579 -7.300 1.00 78.19 90 LYS A CA 1
ATOM 719 C C . LYS A 1 90 ? -8.150 -7.263 -6.100 1.00 78.19 90 LYS A C 1
ATOM 721 O O . LYS A 1 90 ? -9.203 -7.867 -6.285 1.00 78.19 90 LYS A O 1
ATOM 726 N N . VAL A 1 91 ? -7.612 -7.084 -4.891 1.00 73.81 91 VAL A N 1
ATOM 727 C CA . VAL A 1 91 ? -8.237 -7.557 -3.641 1.00 73.81 91 VAL A CA 1
ATOM 728 C C . VAL A 1 91 ? -9.666 -7.021 -3.529 1.00 73.81 91 VAL A C 1
ATOM 730 O O . VAL A 1 91 ? -10.606 -7.790 -3.339 1.00 73.81 91 VAL A O 1
ATOM 733 N N . ARG A 1 92 ? -9.870 -5.714 -3.741 1.00 70.50 92 ARG A N 1
ATOM 734 C CA . ARG A 1 92 ? -11.209 -5.099 -3.697 1.00 70.50 92 ARG A CA 1
ATOM 735 C C . ARG A 1 92 ? -12.138 -5.626 -4.784 1.00 70.50 92 ARG A C 1
ATOM 737 O O . ARG A 1 92 ? -13.305 -5.885 -4.509 1.00 70.50 92 ARG A O 1
ATOM 744 N N . SER A 1 93 ? -11.649 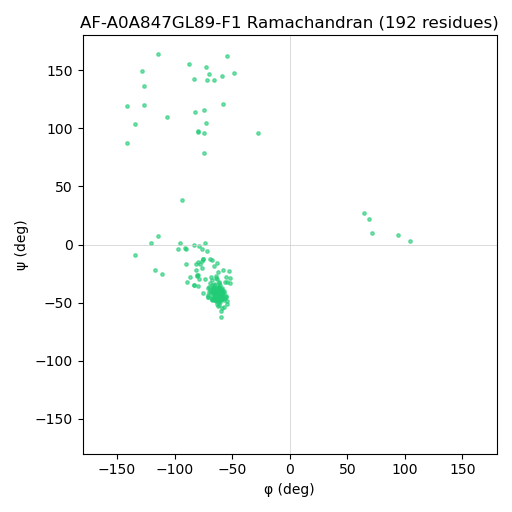-5.766 -6.017 1.00 68.94 93 SER A N 1
ATOM 745 C CA . SER A 1 93 ? -12.439 -6.330 -7.119 1.00 68.94 93 SER A CA 1
ATOM 746 C C . SER A 1 93 ? -12.900 -7.752 -6.793 1.00 68.94 93 SER A C 1
ATOM 748 O O . SER A 1 93 ? -14.066 -8.088 -7.004 1.00 68.94 93 SER A O 1
ATOM 750 N N . GLN A 1 94 ? -12.013 -8.552 -6.202 1.00 71.69 94 GLN A N 1
ATOM 751 C CA . GLN A 1 94 ? -12.312 -9.908 -5.770 1.00 71.69 94 GLN A CA 1
ATOM 752 C C . GLN A 1 94 ? -13.327 -9.917 -4.620 1.00 71.69 94 GLN A C 1
ATOM 754 O O . GLN A 1 94 ? -14.335 -10.616 -4.704 1.00 71.69 94 GLN A O 1
ATOM 759 N N . ALA A 1 95 ? -13.137 -9.074 -3.601 1.00 66.56 95 ALA A N 1
ATOM 760 C CA . ALA A 1 95 ? -14.090 -8.901 -2.507 1.00 66.56 95 ALA A CA 1
ATOM 761 C C . ALA A 1 95 ? -15.490 -8.511 -3.012 1.00 66.56 95 ALA A C 1
ATOM 763 O O . ALA A 1 95 ? -16.471 -9.140 -2.621 1.00 66.56 95 ALA A O 1
ATOM 764 N N . ARG A 1 96 ? -15.580 -7.550 -3.948 1.00 63.88 96 ARG A N 1
ATOM 765 C CA . ARG A 1 96 ? -16.842 -7.129 -4.586 1.00 63.88 96 ARG A CA 1
ATOM 766 C C . ARG A 1 96 ? -17.518 -8.256 -5.363 1.00 63.88 96 ARG A C 1
ATOM 768 O O . ARG A 1 96 ? -18.736 -8.382 -5.304 1.00 63.88 96 ARG A O 1
ATOM 775 N N . ARG A 1 97 ? -16.763 -9.089 -6.086 1.00 64.94 97 ARG A N 1
ATOM 776 C CA . ARG A 1 97 ? -17.332 -10.256 -6.785 1.00 64.94 97 ARG A CA 1
ATOM 777 C C . ARG A 1 97 ? -17.956 -11.240 -5.798 1.00 64.94 97 ARG A C 1
ATOM 779 O O . ARG A 1 97 ? -19.085 -11.674 -6.014 1.00 64.94 97 ARG A O 1
ATOM 786 N N . HIS A 1 98 ? -17.277 -11.515 -4.685 1.00 61.06 98 HIS A N 1
ATOM 787 C CA . HIS A 1 98 ? -17.776 -12.425 -3.649 1.00 61.06 98 HIS A CA 1
ATOM 788 C C . HIS A 1 98 ? -18.981 -11.871 -2.873 1.00 61.06 98 HIS A C 1
ATOM 790 O O . HIS A 1 98 ? -19.873 -12.645 -2.528 1.00 61.06 98 HIS A O 1
ATOM 796 N N . THR A 1 99 ? -19.070 -10.555 -2.650 1.00 53.91 99 THR A N 1
ATOM 797 C CA . THR A 1 99 ? -20.257 -9.921 -2.040 1.00 53.91 99 THR A CA 1
ATOM 798 C C . THR A 1 99 ? -21.399 -9.691 -3.031 1.00 53.91 99 THR A C 1
ATOM 800 O O . THR A 1 99 ? -22.559 -9.755 -2.644 1.00 53.91 99 THR A O 1
ATOM 803 N N . SER A 1 100 ? -21.137 -9.525 -4.331 1.00 48.31 100 SER A N 1
ATOM 804 C CA . SER A 1 100 ? -22.206 -9.407 -5.342 1.00 48.31 100 SER A CA 1
ATOM 805 C C . SER A 1 100 ? -23.054 -10.682 -5.478 1.00 48.31 100 SER A C 1
ATOM 807 O O . SER A 1 100 ? -24.250 -10.600 -5.750 1.00 48.31 100 SER A O 1
ATOM 809 N N . GLY A 1 101 ? -22.472 -11.856 -5.198 1.00 49.22 101 GLY A N 1
ATOM 810 C CA . GLY A 1 101 ? -23.197 -13.131 -5.140 1.00 49.22 101 GLY A CA 1
ATOM 811 C C . GLY A 1 101 ? -24.058 -13.317 -3.882 1.00 49.22 101 GLY A C 1
ATOM 812 O O . GLY A 1 101 ? -24.892 -14.219 -3.834 1.00 49.22 101 GLY A O 1
ATOM 813 N N . LYS A 1 102 ? -23.885 -12.473 -2.858 1.00 49.34 102 LYS A N 1
ATOM 814 C CA . LYS A 1 102 ? -24.650 -12.488 -1.604 1.00 49.34 102 LYS A CA 1
ATOM 815 C C . LYS A 1 102 ? -24.913 -11.048 -1.181 1.00 49.34 102 LYS A C 1
ATOM 817 O O . LYS A 1 102 ? -24.110 -10.499 -0.442 1.00 49.34 102 LYS A O 1
ATOM 822 N N . ARG A 1 103 ? -26.009 -10.460 -1.683 1.00 42.44 103 ARG A N 1
ATOM 823 C CA . ARG A 1 103 ? -26.482 -9.086 -1.407 1.00 42.44 103 ARG A CA 1
ATOM 824 C C . ARG A 1 103 ? -26.043 -8.576 -0.026 1.00 42.44 103 ARG A C 1
ATOM 826 O O . ARG A 1 103 ? -26.719 -8.827 0.964 1.00 42.44 103 ARG A O 1
ATOM 833 N N . ASP A 1 104 ? -24.945 -7.833 0.008 1.00 44.16 104 ASP A N 1
ATOM 834 C CA . ASP A 1 104 ? -24.588 -6.980 1.131 1.00 44.16 104 ASP A CA 1
ATOM 835 C C . ASP A 1 104 ? -24.145 -5.629 0.564 1.00 44.16 104 ASP A C 1
ATOM 837 O O . ASP A 1 104 ? -23.084 -5.477 -0.045 1.00 44.16 104 ASP A O 1
ATOM 841 N N . VAL A 1 105 ? -25.049 -4.661 0.690 1.00 38.62 105 VAL A N 1
ATOM 842 C CA . VAL A 1 105 ? -25.003 -3.316 0.094 1.00 38.62 105 VAL A CA 1
ATOM 843 C C . VAL A 1 105 ? -23.964 -2.421 0.799 1.00 38.62 105 VAL A C 1
ATOM 845 O O . VAL A 1 105 ? -23.764 -1.271 0.431 1.00 38.62 105 VAL A O 1
ATOM 848 N N . GLY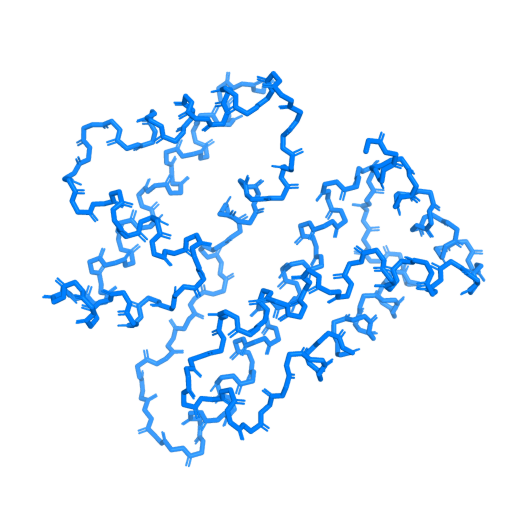 A 1 106 ? -23.241 -2.931 1.801 1.00 46.31 106 GLY A N 1
ATOM 849 C CA . GLY A 1 106 ? -22.310 -2.140 2.607 1.00 46.31 106 GLY A CA 1
ATOM 850 C C . GLY A 1 106 ? -20.857 -2.047 2.117 1.00 46.31 106 GLY A C 1
ATOM 851 O O . GLY A 1 106 ? -20.065 -1.361 2.760 1.00 46.31 106 GLY A O 1
ATOM 852 N N . ALA A 1 107 ? -20.463 -2.737 1.044 1.00 43.50 107 ALA A N 1
ATOM 853 C CA . ALA A 1 107 ? -19.053 -2.887 0.648 1.00 43.50 107 ALA A CA 1
ATOM 854 C C . ALA A 1 107 ? -18.562 -1.840 -0.376 1.00 43.50 107 ALA A C 1
ATOM 856 O O . ALA A 1 107 ? -17.776 -2.154 -1.278 1.00 43.50 107 ALA A O 1
ATOM 857 N N . GLU A 1 108 ? -18.998 -0.584 -0.259 1.00 36.97 108 GLU A N 1
ATOM 858 C CA . GLU A 1 108 ? -18.422 0.513 -1.042 1.00 36.97 108 GLU A CA 1
ATOM 859 C C . GLU A 1 108 ? -17.041 0.896 -0.498 1.00 36.97 108 GLU A C 1
ATOM 861 O O . GLU A 1 108 ? -16.845 1.872 0.222 1.00 36.97 108 GLU A O 1
ATOM 866 N N . VAL A 1 109 ? -16.037 0.094 -0.853 1.00 44.69 109 VAL A N 1
ATOM 867 C CA . VAL A 1 109 ? -14.636 0.474 -0.681 1.00 44.69 109 VAL A CA 1
ATOM 868 C C . VAL A 1 109 ? -14.327 1.535 -1.733 1.00 44.69 109 VAL A C 1
ATOM 870 O O . VAL A 1 109 ? -14.234 1.217 -2.925 1.00 44.69 109 VAL A O 1
ATOM 873 N N . ASN A 1 110 ? -14.244 2.793 -1.299 1.00 42.09 110 ASN A N 1
ATOM 874 C CA . ASN A 1 110 ? -13.942 3.934 -2.154 1.00 42.09 110 ASN A CA 1
ATOM 875 C C . ASN A 1 110 ? -12.446 3.917 -2.518 1.00 42.09 110 ASN A C 1
ATOM 877 O O . ASN A 1 110 ? -11.577 3.982 -1.652 1.00 42.09 110 ASN A O 1
ATOM 881 N N . VAL A 1 111 ? -12.161 3.746 -3.809 1.00 39.47 111 VAL A N 1
ATOM 882 C CA . VAL A 1 111 ? -10.845 3.379 -4.368 1.00 39.47 111 VAL A CA 1
ATOM 883 C C . VAL A 1 111 ? -9.842 4.551 -4.360 1.00 39.47 111 VAL A C 1
ATOM 885 O O . VAL A 1 111 ? -8.649 4.323 -4.537 1.00 39.47 111 VAL A O 1
ATOM 888 N N . GLY A 1 112 ? -10.295 5.785 -4.110 1.00 41.28 112 GLY A N 1
ATOM 889 C CA . GLY A 1 112 ? -9.447 6.988 -4.109 1.00 41.28 112 GLY A CA 1
ATOM 890 C C . GLY A 1 112 ? -8.745 7.321 -2.782 1.00 41.28 112 GLY A C 1
ATOM 891 O O . GLY A 1 112 ? -7.656 7.883 -2.804 1.00 41.28 112 GLY A O 1
ATOM 892 N N . ASP A 1 113 ? -9.312 6.932 -1.638 1.00 49.91 113 ASP A N 1
ATOM 893 C CA . ASP A 1 113 ? -8.897 7.426 -0.304 1.00 49.91 113 ASP A CA 1
ATOM 894 C C . ASP A 1 113 ? -7.683 6.709 0.313 1.00 49.91 113 ASP A C 1
ATOM 896 O O . ASP A 1 113 ? -7.306 6.991 1.442 1.00 49.91 113 ASP A O 1
ATOM 900 N N . GLU A 1 114 ? -7.102 5.710 -0.352 1.00 54.91 114 GLU A N 1
ATOM 901 C CA . GLU A 1 114 ? -6.063 4.854 0.257 1.00 54.91 114 GLU A CA 1
ATOM 902 C C . GLU A 1 114 ? -4.695 5.008 -0.410 1.00 54.91 114 GLU A C 1
ATOM 904 O O . GLU A 1 114 ? -3.767 4.281 -0.077 1.00 54.91 114 GLU A O 1
ATOM 909 N N . ASN A 1 115 ? -4.558 5.966 -1.334 1.00 54.50 115 ASN A N 1
ATOM 910 C CA . ASN A 1 115 ? -3.308 6.257 -2.041 1.00 54.50 115 ASN A CA 1
ATOM 911 C C . ASN A 1 115 ? -2.233 6.860 -1.112 1.00 54.50 115 ASN A C 1
ATOM 913 O O . ASN A 1 115 ? -1.050 6.650 -1.343 1.00 54.50 115 ASN A O 1
ATOM 917 N N . TRP A 1 116 ? -2.641 7.563 -0.051 1.00 56.41 116 TRP A N 1
ATOM 918 C CA . TRP A 1 116 ? -1.741 8.223 0.904 1.00 56.41 116 TRP A CA 1
ATOM 919 C C . TRP A 1 116 ? -1.073 7.241 1.877 1.00 56.41 116 TRP A C 1
ATOM 921 O O . TRP A 1 116 ? 0.127 7.313 2.109 1.00 56.41 116 TRP A O 1
ATOM 931 N N . LEU A 1 117 ? -1.827 6.265 2.392 1.00 58.81 117 LEU A N 1
ATOM 932 C CA . LEU A 1 117 ? -1.300 5.238 3.298 1.00 58.81 117 LEU A CA 1
ATOM 933 C C . LEU A 1 117 ? -0.294 4.338 2.563 1.00 58.81 117 LEU A C 1
ATOM 935 O O . LEU A 1 117 ? 0.715 3.905 3.103 1.00 58.81 117 LEU A O 1
ATOM 939 N N . LEU A 1 118 ? -0.578 4.115 1.284 1.00 54.56 118 LEU A N 1
ATOM 940 C CA . LEU A 1 118 ? 0.282 3.472 0.304 1.00 54.56 118 LEU A CA 1
ATOM 941 C C . LEU A 1 118 ? 1.608 4.218 0.113 1.00 54.56 118 LEU A C 1
ATOM 943 O O . LEU A 1 118 ? 2.651 3.580 0.083 1.00 54.56 118 LEU A O 1
ATOM 947 N N . ALA A 1 119 ? 1.569 5.549 0.010 1.00 52.66 119 ALA A N 1
ATOM 948 C CA . ALA A 1 119 ? 2.766 6.380 -0.082 1.00 52.66 119 ALA A CA 1
ATOM 949 C C . ALA A 1 119 ? 3.604 6.324 1.208 1.00 52.66 119 ALA A C 1
ATOM 951 O O . ALA A 1 119 ? 4.824 6.223 1.126 1.00 52.66 119 ALA A O 1
ATOM 952 N N . ALA A 1 120 ? 2.954 6.296 2.378 1.00 53.69 120 ALA A N 1
ATOM 953 C CA . ALA A 1 120 ? 3.624 6.197 3.676 1.00 53.69 120 ALA A CA 1
ATOM 954 C C . ALA A 1 120 ? 4.320 4.840 3.899 1.00 53.69 120 ALA A C 1
ATOM 956 O O . ALA A 1 120 ? 5.437 4.797 4.395 1.00 53.69 120 ALA A O 1
ATOM 957 N N . VAL A 1 121 ? 3.686 3.729 3.501 1.00 51.00 121 VAL A N 1
ATOM 958 C CA . VAL A 1 121 ? 4.246 2.368 3.663 1.00 51.00 121 VAL A CA 1
ATOM 959 C C . VAL A 1 121 ? 5.247 2.015 2.557 1.00 51.00 121 VAL A C 1
ATOM 961 O O . VAL A 1 121 ? 6.066 1.111 2.717 1.00 51.00 121 VAL A O 1
ATOM 964 N N . ALA A 1 122 ? 5.173 2.683 1.405 1.00 47.91 122 ALA A N 1
ATOM 965 C CA . ALA A 1 122 ? 6.039 2.370 0.279 1.00 47.91 122 ALA A CA 1
ATOM 966 C C . ALA A 1 122 ? 7.440 2.981 0.351 1.00 47.91 122 ALA A C 1
ATOM 968 O O . ALA A 1 122 ? 8.335 2.518 -0.358 1.00 47.91 122 ALA A O 1
ATOM 969 N N . ASN A 1 123 ? 7.633 3.978 1.207 1.00 50.00 123 ASN A N 1
ATOM 970 C CA . ASN A 1 123 ? 8.959 4.373 1.642 1.00 50.00 123 ASN A CA 1
ATOM 971 C C . ASN A 1 123 ? 9.378 3.372 2.716 1.00 50.00 123 ASN A C 1
ATOM 973 O O . ASN A 1 123 ? 8.943 3.479 3.854 1.00 50.00 123 ASN A O 1
ATOM 977 N N . GLU A 1 124 ? 10.149 2.352 2.344 1.00 42.25 124 GLU A N 1
ATOM 978 C CA . GLU A 1 124 ? 10.871 1.534 3.318 1.00 42.25 124 GLU A CA 1
ATOM 979 C C . GLU A 1 124 ? 12.041 2.412 3.784 1.00 42.25 124 GLU A C 1
ATOM 981 O O . GLU A 1 124 ? 13.010 2.548 3.033 1.00 42.25 124 GLU A O 1
ATOM 986 N N . PRO A 1 125 ? 11.909 3.132 4.915 1.00 41.66 125 PRO A N 1
ATOM 987 C CA . PRO A 1 125 ? 12.777 4.262 5.189 1.00 41.66 125 PRO A CA 1
ATOM 988 C C . PRO A 1 125 ? 14.170 3.740 5.534 1.00 41.66 125 PRO A C 1
ATOM 990 O O . PRO A 1 125 ? 14.308 2.747 6.258 1.00 41.66 125 PRO A O 1
ATOM 993 N N . GLY A 1 126 ? 15.215 4.423 5.070 1.00 43.69 126 GLY A N 1
ATOM 994 C CA . GLY A 1 126 ? 16.532 4.272 5.684 1.00 43.69 126 GLY A CA 1
ATOM 995 C C . GLY A 1 126 ? 16.467 4.546 7.201 1.00 43.69 126 GLY A C 1
ATOM 996 O O . GLY A 1 126 ? 15.517 5.168 7.676 1.00 43.69 126 GLY A O 1
ATOM 997 N N . PRO A 1 127 ? 17.463 4.122 7.999 1.00 39.44 127 PRO A N 1
ATOM 998 C CA . PRO A 1 127 ? 17.451 4.332 9.452 1.00 39.44 127 PRO A CA 1
ATOM 999 C C . PRO A 1 127 ? 17.283 5.808 9.870 1.00 39.44 127 PRO A C 1
ATOM 1001 O O . PRO A 1 127 ? 16.707 6.071 10.920 1.00 39.44 127 PRO A O 1
ATOM 1004 N N . GLU A 1 128 ? 17.714 6.763 9.039 1.00 38.94 128 GLU A N 1
ATOM 1005 C CA . GLU A 1 128 ? 17.496 8.205 9.249 1.00 38.94 128 GLU A CA 1
ATOM 1006 C C . GLU A 1 128 ? 16.081 8.661 8.840 1.00 38.94 128 GLU A C 1
ATOM 1008 O O . GLU A 1 128 ? 15.464 9.484 9.510 1.00 38.94 128 GLU A O 1
ATOM 1013 N N . GLU A 1 129 ? 15.514 8.077 7.786 1.00 41.88 129 GLU A N 1
ATOM 1014 C CA . GLU A 1 129 ? 14.166 8.389 7.294 1.00 41.88 129 GLU A CA 1
ATOM 1015 C C . GLU A 1 129 ? 13.067 7.766 8.174 1.00 41.88 129 GLU A C 1
ATOM 1017 O O . GLU A 1 129 ? 11.927 8.229 8.174 1.00 41.88 129 GLU A O 1
ATOM 1022 N N . ALA A 1 130 ? 13.396 6.734 8.958 1.00 42.78 130 ALA A N 1
ATOM 1023 C CA . ALA A 1 130 ? 12.471 6.116 9.904 1.00 42.78 130 ALA A CA 1
ATOM 1024 C C . ALA A 1 130 ? 12.094 7.083 11.036 1.00 42.78 130 ALA A C 1
ATOM 1026 O O . ALA A 1 130 ? 10.936 7.112 11.447 1.00 42.78 130 ALA A O 1
ATOM 1027 N N . ALA A 1 131 ? 13.044 7.905 11.498 1.00 47.69 131 ALA A N 1
ATOM 1028 C CA . ALA A 1 131 ? 12.779 8.955 12.481 1.00 47.69 131 ALA A CA 1
ATOM 1029 C C . ALA A 1 131 ? 11.834 10.019 11.905 1.00 47.69 131 ALA A C 1
ATOM 1031 O O . ALA A 1 131 ? 10.838 10.363 12.535 1.00 47.69 131 ALA A O 1
ATOM 1032 N N . VAL A 1 132 ? 12.074 10.436 10.659 1.00 54.88 132 VAL A N 1
ATOM 1033 C CA . VAL A 1 132 ? 11.210 11.382 9.937 1.00 54.88 132 VAL A CA 1
ATOM 1034 C C . VAL A 1 132 ? 9.794 10.822 9.763 1.00 54.88 132 VAL A C 1
ATOM 1036 O O . VAL A 1 132 ? 8.816 11.541 9.945 1.00 54.88 132 VAL A O 1
ATOM 1039 N N . LEU A 1 133 ? 9.653 9.530 9.455 1.00 56.41 133 LEU A N 1
ATOM 1040 C CA . LEU A 1 133 ? 8.343 8.885 9.338 1.00 56.41 133 LEU A CA 1
ATOM 1041 C C . LEU A 1 133 ? 7.596 8.843 10.681 1.00 56.41 133 LEU A C 1
ATOM 1043 O O . LEU A 1 133 ? 6.385 9.064 10.714 1.00 56.41 133 LEU A O 1
ATOM 1047 N N . VAL A 1 134 ? 8.298 8.561 11.781 1.00 59.19 134 VAL A N 1
ATOM 1048 C CA . VAL A 1 134 ? 7.706 8.578 13.127 1.00 59.19 134 VAL A CA 1
ATOM 1049 C C . VAL A 1 134 ? 7.244 9.989 13.487 1.00 59.19 134 VAL A C 1
ATOM 1051 O O . VAL A 1 134 ? 6.083 10.151 13.858 1.00 59.19 134 VAL A O 1
ATOM 1054 N N . GLU A 1 135 ? 8.080 11.008 13.269 1.00 63.50 135 GLU A N 1
ATOM 1055 C CA . GLU A 1 135 ? 7.717 12.418 13.474 1.00 63.50 135 GLU A CA 1
ATOM 1056 C C . GLU A 1 135 ? 6.492 12.823 12.634 1.00 63.50 135 GLU A C 1
ATOM 1058 O O . GLU A 1 135 ? 5.589 13.504 13.119 1.00 63.50 135 GLU A O 1
ATOM 1063 N N . GLN A 1 136 ? 6.398 12.352 11.387 1.00 67.00 136 GLN A N 1
ATOM 1064 C CA . GLN A 1 136 ? 5.241 12.603 10.523 1.00 67.00 136 GLN A CA 1
ATOM 1065 C C . GLN A 1 136 ? 3.963 11.938 11.043 1.00 67.00 136 GLN A C 1
ATOM 1067 O O . GLN A 1 136 ? 2.892 12.547 11.008 1.00 67.00 136 GLN A O 1
ATOM 1072 N N . ILE A 1 137 ? 4.044 10.694 11.524 1.00 67.50 137 ILE A N 1
ATOM 1073 C CA . ILE A 1 137 ? 2.894 9.994 12.114 1.00 67.50 137 ILE A CA 1
ATOM 1074 C C . ILE A 1 137 ? 2.434 10.713 13.385 1.00 67.50 137 ILE A C 1
ATOM 1076 O O . ILE A 1 137 ? 1.230 10.917 13.566 1.00 67.50 137 ILE A O 1
ATOM 1080 N N . GLU A 1 138 ? 3.370 11.135 14.234 1.00 70.94 138 GLU A N 1
ATOM 1081 C CA . GLU A 1 138 ? 3.077 11.907 15.442 1.00 70.94 138 GLU A CA 1
ATOM 1082 C C . GLU A 1 138 ? 2.397 13.238 15.099 1.00 70.94 138 GLU A C 1
ATOM 1084 O O . GLU A 1 138 ? 1.328 13.523 15.640 1.00 70.94 138 GLU A O 1
ATOM 1089 N N . ALA A 1 139 ? 2.914 13.985 14.119 1.00 74.38 139 ALA A N 1
ATOM 1090 C CA . ALA A 1 139 ? 2.316 15.234 13.642 1.00 74.38 139 ALA A CA 1
ATOM 1091 C C . ALA A 1 139 ? 0.905 15.039 13.051 1.00 74.38 139 ALA A C 1
ATOM 1093 O O . ALA A 1 139 ? 0.001 15.853 13.259 1.00 74.38 139 ALA A O 1
ATOM 1094 N N . ILE A 1 140 ? 0.660 13.933 12.337 1.00 77.88 140 ILE A N 1
ATOM 1095 C CA . ILE A 1 140 ? -0.680 13.608 11.822 1.00 77.88 140 ILE A CA 1
ATOM 1096 C C . ILE A 1 140 ? -1.654 13.363 12.972 1.00 77.88 140 ILE A C 1
ATOM 1098 O O . ILE A 1 140 ? -2.797 13.830 12.909 1.00 77.88 140 ILE A O 1
ATOM 1102 N N . LEU A 1 141 ? -1.221 12.627 13.997 1.00 76.94 141 LEU A N 1
ATOM 1103 C CA . LEU A 1 141 ? -2.042 12.249 15.145 1.00 76.94 141 LEU A CA 1
ATOM 1104 C C . LEU A 1 141 ? -2.177 13.366 16.190 1.00 76.94 141 LEU A C 1
ATOM 1106 O O . LEU A 1 141 ? -3.087 13.305 17.019 1.00 76.94 141 LEU A O 1
ATOM 1110 N N . GLU A 1 142 ? -1.344 14.402 16.131 1.00 82.81 142 GLU A N 1
ATOM 1111 C CA . GLU A 1 142 ? -1.320 15.488 17.106 1.00 82.81 142 GLU A CA 1
ATOM 1112 C C . GLU A 1 142 ? -2.682 16.199 17.225 1.00 82.81 142 GLU A C 1
ATOM 1114 O O . GLU A 1 142 ? -3.251 16.720 16.261 1.00 82.81 142 GLU A O 1
ATOM 1119 N N . GLY A 1 143 ? -3.261 16.208 18.426 1.00 79.00 143 GLY A N 1
ATOM 1120 C CA . GLY A 1 143 ? -4.575 16.811 18.670 1.00 79.00 143 GLY A CA 1
ATOM 1121 C C . GLY A 1 143 ? -5.766 16.040 18.079 1.00 79.00 143 GLY A C 1
ATOM 1122 O O . GLY A 1 143 ? -6.880 16.569 18.072 1.00 79.00 143 GLY A O 1
ATOM 1123 N N . LEU A 1 144 ? -5.572 14.808 17.585 1.00 84.25 144 LEU A N 1
ATOM 1124 C CA . LEU A 1 144 ? -6.668 13.900 17.233 1.00 84.25 144 LEU A CA 1
ATOM 1125 C C . LEU A 1 144 ? -7.113 13.060 18.447 1.00 84.25 144 LEU A C 1
ATOM 1127 O O . LEU A 1 144 ? -6.329 12.828 19.368 1.00 84.25 144 LEU A O 1
ATOM 1131 N N . PRO A 1 145 ? -8.370 12.574 18.479 1.00 83.31 145 PRO A N 1
ATOM 1132 C CA . PRO A 1 145 ? -8.840 11.701 19.554 1.00 83.31 145 PRO A CA 1
ATOM 113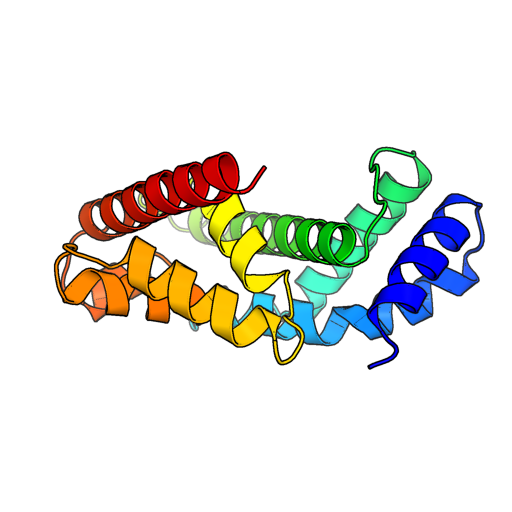3 C C . PRO A 1 145 ? -8.011 10.413 19.660 1.00 83.31 145 PRO A C 1
ATOM 1135 O O . PRO A 1 145 ? -7.664 9.832 18.638 1.00 83.31 145 PRO A O 1
ATOM 1138 N N . ALA A 1 146 ? -7.787 9.895 20.872 1.00 73.31 146 ALA A N 1
ATOM 1139 C CA . ALA A 1 146 ? -6.919 8.731 21.116 1.00 73.31 146 ALA A CA 1
ATOM 1140 C C . ALA A 1 146 ? -7.241 7.488 20.250 1.00 73.31 146 ALA A C 1
ATOM 1142 O O . ALA A 1 146 ? -6.335 6.777 19.825 1.00 73.31 146 ALA A O 1
ATOM 1143 N N . GLY A 1 147 ? -8.516 7.263 19.906 1.00 78.44 147 GLY A N 1
ATOM 1144 C CA . GLY A 1 147 ? -8.930 6.144 19.044 1.00 78.44 147 GLY A CA 1
ATOM 1145 C C . GLY A 1 147 ? -8.484 6.254 17.578 1.00 78.44 147 GLY A C 1
ATOM 1146 O O . GLY A 1 147 ? -8.566 5.283 16.834 1.00 78.44 147 GLY A O 1
ATOM 1147 N N . TYR A 1 148 ? -8.003 7.417 17.135 1.00 83.38 148 TYR A N 1
ATOM 1148 C CA . TYR A 1 148 ? -7.524 7.622 15.767 1.00 83.38 148 TYR A CA 1
ATOM 1149 C C . TYR A 1 148 ? -6.199 6.895 15.525 1.00 83.38 148 TYR A C 1
ATOM 1151 O O . TYR A 1 148 ? -6.030 6.300 14.462 1.00 83.38 148 TYR A O 1
ATOM 1159 N N . GLY A 1 149 ? -5.305 6.866 16.519 1.00 76.69 149 GLY A N 1
ATOM 1160 C CA . GLY A 1 149 ? -4.071 6.082 16.442 1.00 76.69 149 GLY A CA 1
ATOM 1161 C C . GLY A 1 149 ? -4.361 4.596 16.237 1.00 76.69 149 GLY A C 1
ATOM 1162 O O . GLY A 1 149 ? -3.794 3.973 15.350 1.00 76.69 149 GLY A O 1
ATOM 1163 N N . GLU A 1 150 ? -5.333 4.048 16.968 1.00 79.69 150 GLU A N 1
ATOM 1164 C CA . GLU A 1 150 ? -5.726 2.641 16.839 1.00 79.69 150 GLU A CA 1
ATOM 1165 C C . GLU A 1 150 ? -6.372 2.331 15.477 1.00 79.69 150 GLU A C 1
ATOM 1167 O O . GLU A 1 150 ? -6.071 1.307 14.865 1.00 79.69 150 GLU A O 1
ATOM 1172 N N . ILE A 1 151 ? -7.191 3.248 14.943 1.00 82.94 151 ILE A N 1
ATOM 1173 C CA . ILE A 1 151 ? -7.719 3.150 13.572 1.00 82.94 151 ILE A CA 1
ATOM 1174 C C . ILE A 1 151 ? -6.577 3.112 12.548 1.00 82.94 151 ILE A C 1
ATOM 1176 O O . ILE A 1 151 ? -6.627 2.311 11.611 1.00 82.94 151 ILE A O 1
ATOM 1180 N N . LEU A 1 152 ? -5.563 3.968 12.710 1.00 76.50 152 LEU A N 1
ATOM 1181 C CA . LEU A 1 152 ? -4.408 4.026 11.818 1.00 76.50 152 LEU A CA 1
ATOM 1182 C C . LEU A 1 152 ? -3.578 2.742 11.903 1.00 76.50 152 LEU A C 1
ATOM 1184 O O . LEU A 1 152 ? -3.291 2.150 10.865 1.00 76.50 152 LEU A O 1
ATOM 1188 N N . THR A 1 153 ? -3.273 2.270 13.114 1.00 70.88 153 THR A N 1
ATOM 1189 C CA . THR A 1 153 ? -2.549 1.015 13.356 1.00 70.88 153 THR A CA 1
ATOM 1190 C C . THR A 1 153 ? -3.261 -0.163 12.709 1.00 70.88 153 THR A C 1
ATOM 1192 O O . THR A 1 153 ? -2.679 -0.837 11.864 1.00 70.88 153 THR A O 1
ATOM 1195 N N . LEU A 1 154 ? -4.550 -0.364 13.003 1.00 68.25 154 LEU A N 1
ATOM 1196 C CA . LEU A 1 154 ? -5.321 -1.462 12.416 1.00 68.25 154 LEU A CA 1
ATOM 1197 C C . LEU A 1 154 ? -5.379 -1.356 10.887 1.00 68.25 154 LEU A C 1
ATOM 1199 O O . LEU A 1 154 ? -5.364 -2.367 10.180 1.00 68.25 154 LEU A O 1
ATOM 1203 N N . ARG A 1 155 ? -5.423 -0.134 10.342 1.00 73.00 155 ARG A N 1
ATOM 1204 C CA . ARG A 1 155 ? -5.397 0.057 8.891 1.00 73.00 155 ARG A CA 1
ATOM 1205 C C . ARG A 1 155 ? -4.031 -0.286 8.289 1.00 73.00 155 ARG A C 1
ATOM 1207 O O . ARG A 1 155 ? -4.013 -0.930 7.239 1.00 73.00 155 ARG A O 1
ATOM 1214 N N . LEU A 1 156 ? -2.927 0.094 8.935 1.00 64.19 156 LEU A N 1
ATOM 1215 C CA . LEU A 1 156 ? -1.554 -0.258 8.541 1.00 64.19 156 LEU A CA 1
ATOM 1216 C C . LEU A 1 156 ? -1.298 -1.770 8.640 1.00 64.19 156 LEU A C 1
ATOM 1218 O O . LEU A 1 156 ? -0.623 -2.342 7.786 1.00 64.19 156 LEU A O 1
ATOM 1222 N N . GLU A 1 157 ? -1.910 -2.438 9.616 1.00 57.69 157 GLU A N 1
ATOM 1223 C CA . GLU A 1 157 ? -1.911 -3.900 9.751 1.00 57.69 157 GLU A CA 1
ATOM 1224 C C . GLU A 1 157 ? -2.697 -4.610 8.637 1.00 57.69 157 GLU A C 1
ATOM 1226 O O . GLU A 1 157 ? -2.537 -5.814 8.433 1.00 57.69 157 GLU A O 1
ATOM 1231 N N . GLY A 1 158 ? -3.494 -3.864 7.868 1.00 53.88 158 GLY A N 1
ATOM 1232 C CA . GLY A 1 158 ? -4.204 -4.346 6.690 1.00 53.88 158 GLY A CA 1
ATOM 1233 C C . GLY A 1 158 ? -5.699 -4.578 6.889 1.00 53.88 158 GLY A C 1
ATOM 1234 O O . GLY A 1 158 ? -6.368 -4.950 5.929 1.00 53.88 158 GLY A O 1
ATOM 1235 N N . HIS A 1 159 ? -6.258 -4.284 8.064 1.00 60.47 159 HIS A N 1
ATOM 1236 C CA . HIS A 1 159 ? -7.679 -4.500 8.336 1.00 60.47 159 HIS A CA 1
ATOM 1237 C C . HIS A 1 159 ? -8.589 -3.610 7.483 1.00 60.47 159 HIS A C 1
ATOM 1239 O O . HIS A 1 159 ? -8.313 -2.424 7.254 1.00 60.47 159 HIS A O 1
ATOM 1245 N N . ALA A 1 160 ? -9.713 -4.169 7.029 1.00 66.62 160 ALA A N 1
ATOM 1246 C CA . ALA A 1 160 ? -10.713 -3.421 6.277 1.00 66.62 160 ALA A CA 1
ATOM 1247 C C . ALA A 1 160 ? -11.486 -2.457 7.195 1.00 66.62 160 ALA A C 1
ATOM 1249 O O . ALA A 1 160 ? -11.698 -2.727 8.373 1.00 66.62 160 ALA A O 1
ATOM 1250 N N . ARG A 1 161 ? -12.004 -1.347 6.650 1.00 72.62 161 ARG A N 1
ATOM 1251 C CA . ARG A 1 161 ? -12.748 -0.337 7.438 1.00 72.62 161 ARG A CA 1
ATOM 1252 C C . ARG A 1 161 ? -13.943 -0.917 8.206 1.00 72.62 161 ARG A C 1
ATOM 1254 O O . ARG A 1 161 ? -14.274 -0.412 9.271 1.00 72.62 161 ARG A O 1
ATOM 1261 N N . SER A 1 162 ? -14.595 -1.945 7.659 1.00 67.56 162 SER A N 1
ATOM 1262 C CA . SER A 1 162 ? -15.664 -2.681 8.342 1.00 67.56 162 SER A CA 1
ATOM 1263 C C . SER A 1 162 ? -15.142 -3.466 9.540 1.00 67.56 162 SER A C 1
ATOM 1265 O O . SER A 1 162 ? -15.718 -3.367 10.608 1.00 67.56 162 SER A O 1
ATOM 1267 N N . GLU A 1 163 ? -14.017 -4.163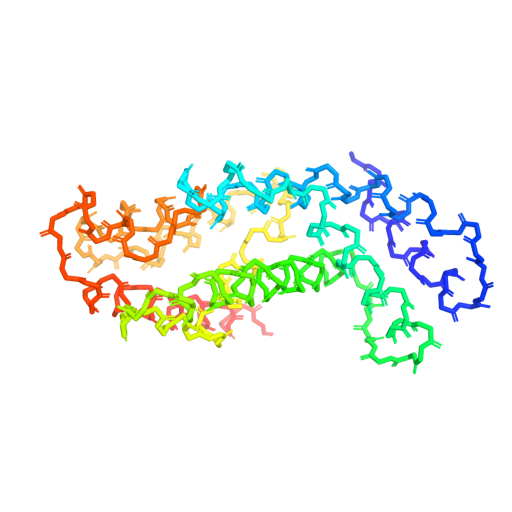 9.394 1.00 64.94 163 GLU A N 1
ATOM 1268 C CA . GLU A 1 163 ? -13.407 -4.933 10.483 1.00 64.94 163 GLU A CA 1
ATOM 1269 C C . GLU A 1 163 ? -12.904 -4.012 11.599 1.00 64.94 163 GLU A C 1
ATOM 1271 O O . GLU A 1 163 ? -13.067 -4.324 12.772 1.00 64.94 163 GLU A O 1
ATOM 1276 N N . ILE A 1 164 ? -12.351 -2.847 11.243 1.00 76.06 164 ILE A N 1
ATOM 1277 C CA . ILE A 1 164 ? -11.953 -1.810 12.206 1.00 76.06 164 ILE A CA 1
ATOM 1278 C C . ILE A 1 164 ? -13.180 -1.282 12.959 1.00 76.06 164 ILE A C 1
ATOM 1280 O O . ILE A 1 164 ? -13.147 -1.158 14.180 1.00 76.06 164 ILE A O 1
ATOM 1284 N N . ALA A 1 165 ? -14.266 -0.986 12.239 1.00 79.25 165 ALA A N 1
ATOM 1285 C CA . ALA A 1 165 ? -15.518 -0.522 12.830 1.00 79.25 165 ALA A CA 1
ATOM 1286 C C . ALA A 1 165 ? -16.089 -1.549 13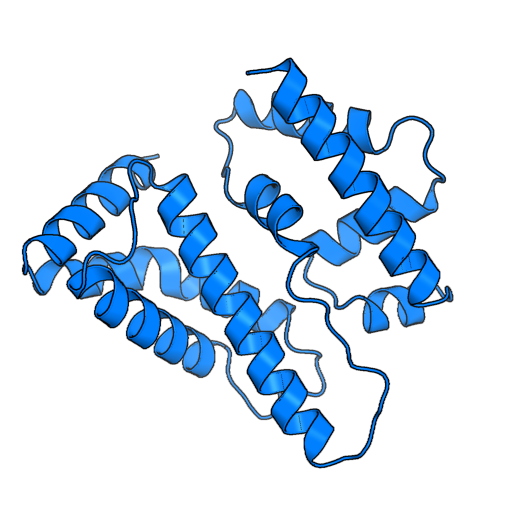.820 1.00 79.25 165 ALA A C 1
ATOM 1288 O O . ALA A 1 165 ? -16.409 -1.191 14.952 1.00 79.25 165 ALA A O 1
ATOM 1289 N N . ASP A 1 166 ? -16.135 -2.821 13.418 1.00 75.69 166 ASP A N 1
ATOM 1290 C CA . ASP A 1 166 ? -16.631 -3.922 14.244 1.00 75.69 166 ASP A CA 1
ATOM 1291 C C . ASP A 1 166 ? -15.740 -4.150 15.476 1.00 75.69 166 ASP A C 1
ATOM 1293 O O . ASP A 1 166 ? -16.245 -4.331 16.582 1.00 75.69 166 ASP A O 1
ATOM 1297 N N . ARG A 1 167 ? -14.411 -4.091 15.310 1.00 80.25 167 ARG A N 1
ATOM 1298 C CA . ARG A 1 167 ? -13.432 -4.317 16.386 1.00 80.25 167 ARG A CA 1
ATOM 1299 C C . ARG A 1 167 ? -13.423 -3.202 17.428 1.00 80.25 167 ARG A C 1
ATOM 1301 O O . ARG A 1 167 ? -13.289 -3.489 18.611 1.00 80.25 167 ARG A O 1
ATOM 1308 N N . LEU A 1 168 ? -13.569 -1.952 16.991 1.00 84.81 168 LEU A N 1
ATOM 1309 C CA . LEU A 1 168 ? -13.569 -0.779 17.869 1.00 84.81 168 LEU A CA 1
ATOM 1310 C C . LEU A 1 168 ? -14.975 -0.390 18.356 1.00 84.81 168 LEU A C 1
ATOM 1312 O O . LEU A 1 168 ? -15.114 0.556 19.126 1.00 84.81 168 LEU A O 1
ATOM 1316 N N . GLY A 1 169 ? -16.027 -1.080 17.902 1.00 85.06 169 GLY A N 1
ATOM 1317 C CA . GLY A 1 169 ? -17.411 -0.768 18.269 1.00 85.06 169 GLY A CA 1
ATOM 1318 C C . GLY A 1 169 ? -17.885 0.605 17.776 1.00 85.06 169 GLY A C 1
ATOM 1319 O O . GLY A 1 169 ? -18.757 1.219 18.391 1.00 85.06 169 GLY A O 1
ATOM 1320 N N . ILE A 1 170 ? -17.312 1.110 16.679 1.00 88.25 170 ILE A N 1
ATOM 1321 C CA . ILE A 1 170 ? -17.625 2.428 16.104 1.00 88.25 170 ILE A CA 1
ATOM 1322 C C . ILE A 1 170 ? -18.273 2.299 14.727 1.00 88.25 170 ILE A C 1
ATOM 1324 O O . ILE A 1 170 ? -18.203 1.270 14.065 1.00 88.25 170 ILE A O 1
ATOM 1328 N N . SER A 1 171 ? -18.896 3.375 14.240 1.00 85.88 171 SER A N 1
ATOM 1329 C CA . SER A 1 171 ? -19.499 3.353 12.905 1.00 85.88 171 SER A CA 1
ATOM 1330 C C . SER A 1 171 ? -18.438 3.323 11.793 1.00 85.88 171 SER A C 1
ATOM 1332 O O . SER A 1 171 ? -17.406 3.994 11.875 1.00 85.88 171 SER A O 1
ATOM 1334 N N . ARG A 1 172 ? -18.735 2.645 10.674 1.00 79.25 172 ARG A N 1
ATOM 1335 C CA . ARG A 1 172 ? -17.896 2.688 9.455 1.00 79.25 172 ARG A CA 1
ATOM 1336 C C . ARG A 1 172 ? -17.651 4.113 8.949 1.00 79.25 172 ARG A C 1
ATOM 1338 O O . ARG A 1 172 ? -16.589 4.404 8.405 1.00 79.25 172 ARG A O 1
ATOM 1345 N N . MET A 1 173 ? -18.623 5.007 9.144 1.00 81.19 173 MET A N 1
ATOM 1346 C CA . MET A 1 173 ? -18.500 6.423 8.796 1.00 81.19 173 MET A CA 1
ATOM 1347 C C . MET A 1 173 ? -17.469 7.135 9.684 1.00 81.19 173 MET A C 1
ATOM 1349 O O . MET A 1 173 ? -16.736 7.990 9.195 1.00 81.19 173 MET A O 1
ATOM 1353 N N . THR A 1 174 ? -17.362 6.754 10.960 1.00 84.50 174 THR A N 1
ATOM 1354 C CA . THR A 1 174 ? -16.335 7.260 11.883 1.00 84.50 174 THR A CA 1
ATOM 1355 C C . THR A 1 174 ? -14.942 6.851 11.413 1.00 84.50 174 THR A C 1
ATOM 1357 O O . THR A 1 174 ? -14.079 7.713 11.277 1.00 84.50 174 THR A O 1
ATOM 1360 N N . VAL A 1 175 ? -14.748 5.573 11.065 1.00 83.44 175 VAL A N 1
ATOM 1361 C CA . VAL A 1 175 ? -13.477 5.070 10.506 1.00 83.44 175 VAL A CA 1
ATOM 1362 C C . VAL A 1 175 ? -13.114 5.808 9.217 1.00 83.44 175 VAL A C 1
ATOM 1364 O O . VAL A 1 175 ? -11.984 6.254 9.042 1.00 83.44 175 VAL A O 1
ATOM 1367 N N . HIS A 1 176 ? -14.082 5.982 8.315 1.00 80.62 176 HIS A N 1
ATOM 1368 C CA . HIS A 1 176 ? -13.874 6.700 7.059 1.00 80.62 176 HIS A CA 1
ATOM 1369 C C . HIS A 1 176 ?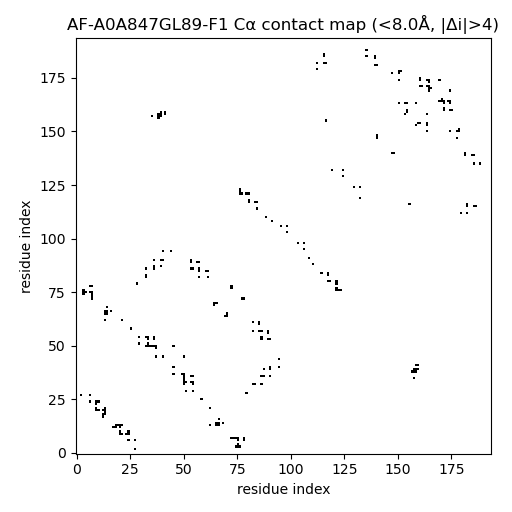 -13.449 8.158 7.277 1.00 80.62 176 HIS A C 1
ATOM 1371 O O . HIS A 1 176 ? -12.461 8.598 6.694 1.00 80.62 176 HIS A O 1
ATOM 1377 N N . ARG A 1 177 ? -14.168 8.900 8.130 1.00 84.62 177 ARG A N 1
ATOM 1378 C CA . ARG A 1 177 ? -13.844 10.299 8.450 1.00 84.62 177 ARG A CA 1
ATOM 1379 C C . ARG A 1 177 ? -12.473 10.426 9.107 1.00 84.62 177 ARG A C 1
ATOM 1381 O O . ARG A 1 177 ? -11.743 11.349 8.762 1.00 84.62 177 ARG A O 1
ATOM 1388 N N . ALA A 1 178 ? -12.121 9.491 9.990 1.00 86.38 178 ALA A N 1
ATOM 1389 C CA . ALA A 1 178 ? -10.824 9.480 10.650 1.00 86.38 178 ALA A CA 1
ATOM 1390 C C . ALA A 1 178 ? -9.672 9.342 9.647 1.00 86.38 178 ALA A C 1
ATOM 1392 O O . ALA A 1 178 ? -8.786 10.194 9.604 1.00 86.38 178 ALA A O 1
ATOM 1393 N N . LEU A 1 179 ? -9.743 8.335 8.772 1.00 83.44 179 LEU A N 1
ATOM 1394 C CA . LEU A 1 179 ? -8.728 8.104 7.741 1.00 83.44 179 LEU A CA 1
ATOM 1395 C C . LEU A 1 179 ? -8.638 9.262 6.738 1.00 83.44 179 LEU A C 1
ATOM 1397 O O . LEU A 1 179 ? -7.542 9.635 6.331 1.00 83.44 179 LEU A O 1
ATOM 1401 N N . LYS A 1 180 ? -9.773 9.862 6.362 1.00 82.00 180 LYS A N 1
ATOM 1402 C CA . LYS A 1 180 ? -9.798 11.015 5.453 1.00 82.00 180 LYS A CA 1
ATOM 1403 C C . LYS A 1 180 ? -9.160 12.263 6.070 1.00 82.00 180 LYS A C 1
ATOM 1405 O O . LYS A 1 180 ? -8.478 13.005 5.373 1.00 82.00 180 LYS A O 1
ATOM 1410 N N . LEU A 1 181 ? -9.364 12.499 7.366 1.00 84.75 181 LEU A N 1
ATOM 1411 C CA . LEU A 1 181 ? -8.724 13.610 8.071 1.00 84.75 181 LEU A CA 1
ATOM 1412 C C . LEU A 1 181 ? -7.204 13.419 8.150 1.00 84.75 181 LEU A C 1
ATOM 1414 O O . LEU A 1 181 ? -6.456 14.357 7.887 1.00 84.75 181 LEU A O 1
ATOM 1418 N N . MET A 1 182 ? -6.752 12.204 8.469 1.00 83.44 182 MET A N 1
ATOM 1419 C CA . MET A 1 182 ? -5.324 11.863 8.493 1.00 83.44 182 MET A CA 1
ATOM 1420 C C . MET A 1 182 ? -4.672 12.051 7.124 1.00 83.44 182 MET A C 1
ATOM 1422 O O . MET A 1 182 ? -3.603 12.645 7.041 1.00 83.44 182 MET A O 1
ATOM 1426 N N . GLN A 1 183 ? -5.351 11.624 6.054 1.00 79.19 183 GLN A N 1
ATOM 1427 C CA . GLN A 1 183 ? -4.910 11.857 4.680 1.00 79.19 183 GLN A CA 1
ATOM 1428 C C . GLN A 1 183 ? -4.676 13.343 4.401 1.00 79.19 183 GLN A C 1
ATOM 1430 O O . GLN A 1 183 ? -3.611 13.720 3.931 1.00 79.19 183 GLN A O 1
ATOM 1435 N N . GLN A 1 184 ? -5.658 14.190 4.720 1.00 81.88 184 GLN A N 1
ATOM 1436 C CA . GLN A 1 184 ? -5.566 15.632 4.480 1.00 81.88 184 GLN A CA 1
ATOM 1437 C C . GLN A 1 184 ? -4.411 16.284 5.247 1.00 81.88 184 GLN A C 1
ATOM 1439 O O . GLN A 1 184 ? -3.819 17.246 4.762 1.00 81.88 184 GLN A O 1
ATOM 1444 N N . ARG A 1 185 ? -4.097 15.779 6.445 1.00 84.00 185 ARG A N 1
ATOM 1445 C CA . ARG A 1 185 ? -2.948 16.247 7.227 1.00 84.00 185 ARG A CA 1
ATOM 1446 C C . ARG A 1 185 ? -1.629 15.812 6.607 1.00 84.00 185 ARG A C 1
ATOM 1448 O O . ARG A 1 185 ? -0.748 16.651 6.467 1.00 84.00 185 ARG A O 1
ATOM 1455 N N . LEU A 1 186 ? -1.517 14.551 6.190 1.00 78.06 186 LEU A N 1
ATOM 1456 C CA . LEU A 1 186 ? -0.319 14.073 5.506 1.00 78.06 186 LEU A CA 1
ATOM 1457 C C . LEU A 1 186 ? -0.073 14.849 4.206 1.00 78.06 186 LEU A C 1
ATOM 1459 O O . LEU A 1 186 ? 1.047 15.284 3.971 1.00 78.06 186 LEU A O 1
ATOM 1463 N N . ASP A 1 187 ? -1.112 15.076 3.398 1.00 72.88 187 ASP A N 1
ATOM 1464 C CA . ASP A 1 187 ? -0.991 15.833 2.146 1.00 72.88 187 ASP A CA 1
ATOM 1465 C C . ASP A 1 187 ? -0.466 17.259 2.397 1.00 72.88 187 ASP A C 1
ATOM 1467 O O . ASP A 1 187 ? 0.349 17.754 1.623 1.00 72.88 187 ASP A O 1
ATOM 1471 N N . ARG A 1 188 ? -0.874 17.905 3.501 1.00 80.06 188 ARG A N 1
ATOM 1472 C CA . ARG A 1 188 ? -0.348 19.220 3.901 1.00 80.06 188 ARG A CA 1
ATOM 1473 C C . ARG A 1 188 ? 1.126 19.150 4.307 1.00 80.06 188 ARG A C 1
ATOM 1475 O O . ARG A 1 188 ? 1.912 19.951 3.820 1.00 80.06 188 ARG A O 1
ATOM 1482 N N . ILE A 1 189 ? 1.496 18.187 5.150 1.00 73.00 189 ILE A N 1
ATOM 1483 C CA . ILE A 1 189 ? 2.884 18.009 5.612 1.00 73.00 189 ILE A CA 1
ATOM 1484 C C . ILE A 1 189 ? 3.817 17.747 4.422 1.00 73.00 189 ILE A C 1
ATOM 1486 O O . ILE A 1 189 ? 4.895 18.325 4.332 1.00 73.00 189 ILE A O 1
ATOM 1490 N N . LEU A 1 190 ? 3.385 16.920 3.466 1.00 65.88 190 LEU A N 1
ATOM 1491 C CA . LEU A 1 190 ? 4.155 16.637 2.254 1.00 65.88 190 LEU A CA 1
ATOM 1492 C C . LEU A 1 190 ? 4.270 17.853 1.321 1.00 65.88 190 LEU A C 1
ATOM 1494 O O . LEU A 1 190 ? 5.272 17.974 0.625 1.00 65.88 190 LEU A O 1
ATOM 1498 N N . GLN A 1 191 ? 3.274 18.745 1.298 1.00 68.88 191 GLN A N 1
ATOM 1499 C CA . GLN A 1 191 ? 3.333 19.999 0.536 1.00 68.88 191 GLN A CA 1
ATOM 1500 C C . GLN A 1 191 ? 4.255 21.048 1.166 1.00 68.88 191 GLN A C 1
ATOM 1502 O O . GLN A 1 191 ? 4.810 21.860 0.439 1.00 68.88 191 GLN A O 1
ATOM 1507 N N . GLU A 1 192 ? 4.420 21.047 2.488 1.00 68.75 192 GLU A N 1
ATOM 1508 C CA . GLU A 1 192 ? 5.304 21.984 3.200 1.00 68.75 192 GLU A CA 1
ATOM 1509 C C . GLU A 1 192 ? 6.793 21.599 3.101 1.00 68.75 192 GLU A C 1
ATOM 1511 O O . GLU A 1 192 ? 7.663 22.433 3.343 1.00 68.75 192 GLU A O 1
ATOM 1516 N N . LEU A 1 193 ? 7.086 20.350 2.723 1.00 54.81 193 LEU A N 1
ATOM 1517 C CA . LEU A 1 193 ? 8.440 19.811 2.549 1.00 54.81 193 LEU A CA 1
ATOM 1518 C C . LEU A 1 193 ? 8.944 19.839 1.089 1.00 54.81 193 LEU A C 1
ATOM 1520 O O . LEU A 1 193 ? 10.085 19.442 0.846 1.00 54.81 193 LEU A O 1
ATOM 1524 N N . ALA A 1 194 ? 8.108 20.261 0.132 1.00 44.16 194 ALA A N 1
ATOM 1525 C CA . ALA A 1 194 ? 8.408 20.331 -1.305 1.00 44.16 194 ALA A CA 1
ATOM 1526 C C . ALA A 1 194 ? 8.732 21.763 -1.756 1.00 44.16 194 ALA A C 1
ATOM 1528 O O . ALA A 1 194 ? 9.650 21.907 -2.597 1.00 44.16 194 ALA A O 1
#

Foldseek 3Di:
DPLWVLLVVLLVCLLVVNPVSLVVNCVSCVVVLQLLLCLQQPPVRCVPDHSNVLSVVLSVVVSVCSNVVVDDDDTSLVVQLSSNLSSVVSSLVSVCVVCVVPDDPPSPPPSPLCSQVSSLVSCPDDPVVVVVSVVLVCQLCPPPPPCLVVLSVSVNSNYDLVRSCVVVVHDSVVSVVSSNSSSVSSVVVVVVVD

Sequence (194 aa):
MNDTLGATELYHRWCAGDESAATPLFELFAQRLAALADKQLSARLARRVEGEDIVQSVFRTFFRRSARGEFQIQRSAELWQLLVKITLAKVRSQARRHTSGKRDVGAEVNVGDENWLLAAVANEPGPEEAAVLVEQIEAILEGLPAGYGEILTLRLEGHARSEIADRLGISRMTVHRALKLMQQRLDRILQELA

Mean predicted aligned error: 12.37 Å